Protein AF-A0A935IH09-F1 (afdb_monomer_lite)

Foldseek 3Di:
DDDDDDDDDDDDDDDDDDDDDDDPPDDDPDDPDDDDDPPPDDPPDDDDDDDDDDDDFAWDFPDDDDLRPLQHVQPLDDDDDPPDDDDDDDPDFFPFAEEEEQAAAQFPLVPDDPVVLVVQQDKDKDKFLHGDIQTQDRVRDPVNSVVVVVVVVVVVCVRVDSVSIDIDIDGRNVVRRVVRSSVLVSVLSRLCRVLVVVVLGVYYHYQAAPRNAQVNVLVVLLVCQVRHQYEYEYHAADALAFTATHPRRTCGCVRHLVSLLVVVVVVGQSNYAEYHYQYFQCVSCQVSVVSSVYQKYKDFHRPAHNSQSQLVSQLSNCQVVFFFNLVSNLVSLVVSLVVCLVVCVVVVRSVRRDSVRMDMDHNDRRDGSPDGD

Radius of gyration: 27.81 Å; chains: 1; bounding box: 94×76×62 Å

Sequence (373 aa):
MHRRMLHALTLVLATALAGVVPAQIPQPTLSTRAPATTLTQVPVRIVRKPASLQHTATAITNRVLSKAALSGVLSGSIRLDTSALAGRLPSGPPARRALVVILENGGVMNNVDPALRQALNVNISTVTCGDWEFQLRAGETVVDLVARVAGQLGGNLACLNPANWRQQTFNPYSWLNDMSDQAIEDAVKSGSSLLNTQSHYDTVAVMEDADAVPDRVVNLIKRLAPGHIIDVHVLTHGWNEGFLGYNGNWFTQASFFVPLQAYRASGKSLNLRAVYQMNCVGGTLKDDWTALGAVVVNGTQQQYNNNMPHQYFHFLGYWLGIRGMSESSRRSYEDAALYTRPIYSLVGKGSMIDVSRLTTAGANQAATVTTAL

pLDDT: mean 73.07, std 24.47, range [22.73, 98.69]

Secondary structure (DSSP, 8-state):
-----------S--------PPP-PPP-------------------------------EE-SSS--HHHHHHHH-SS----------PPPSSS--EEEEEEEEE---GGGGS-HHHHHHH--PEEEEES----EEPPTT--HHHHHHHHHHHHHHGGGGGSGGG-EEEEE-HHHHHHHHHHHHHHHHHHHHHHHTTGGGT-SEEEEEEGGG-SHHHHHHHHHHHTTTEEEEEEEEE-EETTEEE-GGG-EEEIIIIIHHHHHHHHTT----EEEEEE-STTGGGGHHHHHHTT-SEEEEE-TT-----TTHHHHHHHHHHTT--HHHHHHHHHHHHHHHHHHHHHHTT-GGG--GGGEEEESS-TT--TT---

Structure (mmCIF, N/CA/C/O backbone):
data_AF-A0A935IH09-F1
#
_entry.id   AF-A0A935IH09-F1
#
loop_
_atom_site.group_PDB
_atom_site.id
_atom_site.type_symbol
_atom_site.label_atom_id
_atom_site.label_alt_id
_atom_site.label_comp_id
_atom_site.label_asym_id
_atom_site.label_entity_id
_atom_site.label_seq_id
_atom_site.pdbx_PDB_ins_code
_atom_site.Cartn_x
_atom_site.Cartn_y
_atom_site.Cartn_z
_atom_site.occupancy
_atom_site.B_iso_or_equiv
_atom_site.auth_seq_id
_atom_site.auth_comp_id
_atom_site.auth_asym_id
_atom_site.auth_atom_id
_atom_site.pdbx_PDB_model_num
ATOM 1 N N . MET A 1 1 ? 47.905 43.552 18.799 1.00 33.56 1 MET A N 1
ATOM 2 C CA . MET A 1 1 ? 46.581 42.896 18.711 1.00 33.56 1 MET A CA 1
ATOM 3 C C . MET A 1 1 ? 46.601 41.920 17.542 1.00 33.56 1 MET A C 1
ATOM 5 O O . MET A 1 1 ? 47.224 42.219 16.533 1.00 33.56 1 MET A O 1
ATOM 9 N N . HIS A 1 2 ? 46.113 40.704 17.780 1.00 28.34 2 HIS A N 1
ATOM 10 C CA . HIS A 1 2 ? 46.683 39.438 17.309 1.00 28.34 2 HIS A CA 1
ATOM 11 C C . HIS A 1 2 ? 46.751 39.174 15.794 1.00 28.34 2 HIS A C 1
ATOM 13 O O . HIS A 1 2 ? 45.782 39.312 15.056 1.00 28.34 2 HIS A O 1
ATOM 19 N N . ARG A 1 3 ? 47.935 38.687 15.394 1.00 24.97 3 ARG A N 1
ATOM 20 C CA . ARG A 1 3 ? 48.259 37.990 14.145 1.00 24.97 3 ARG A CA 1
ATOM 21 C C . ARG A 1 3 ? 47.959 36.493 14.270 1.00 24.97 3 ARG A C 1
ATOM 23 O O . ARG A 1 3 ? 48.169 35.906 15.324 1.00 24.97 3 ARG A O 1
ATOM 30 N N . ARG A 1 4 ? 47.616 35.905 13.120 1.00 33.53 4 ARG A N 1
ATOM 31 C CA . ARG A 1 4 ? 48.126 34.627 12.585 1.00 33.53 4 ARG A CA 1
ATOM 32 C C . ARG A 1 4 ? 49.188 33.928 13.461 1.00 33.53 4 ARG A C 1
ATOM 34 O O . ARG A 1 4 ? 50.300 34.434 13.576 1.00 33.53 4 ARG A O 1
ATOM 41 N N . MET A 1 5 ? 48.838 32.754 13.985 1.00 25.08 5 MET A N 1
ATOM 42 C CA . MET A 1 5 ? 49.672 31.690 14.582 1.00 25.08 5 MET A CA 1
ATOM 43 C C . MET A 1 5 ? 48.665 30.560 14.913 1.00 25.08 5 MET A C 1
ATOM 45 O O . MET A 1 5 ? 47.585 30.867 15.396 1.00 25.08 5 MET A O 1
ATOM 49 N N . LEU A 1 6 ? 48.836 29.277 14.583 1.00 25.44 6 LEU A N 1
ATOM 50 C CA . LEU A 1 6 ? 49.919 28.413 15.035 1.00 25.44 6 LEU A CA 1
ATOM 51 C C . LEU A 1 6 ? 49.956 27.133 14.160 1.00 25.44 6 LEU A C 1
ATOM 53 O O . LEU A 1 6 ? 49.065 26.291 14.225 1.00 25.44 6 LEU A O 1
ATOM 57 N N . HIS A 1 7 ? 51.005 26.994 13.351 1.00 22.94 7 HIS A N 1
ATOM 58 C CA . HIS A 1 7 ? 51.702 25.720 13.182 1.00 22.94 7 HIS A CA 1
ATOM 59 C C . HIS A 1 7 ? 52.844 25.771 14.200 1.00 22.94 7 HIS A C 1
ATOM 61 O O . HIS A 1 7 ? 53.648 26.697 14.118 1.00 22.94 7 HIS A O 1
ATOM 67 N N . ALA A 1 8 ? 52.887 24.836 15.147 1.00 24.83 8 ALA A N 1
ATOM 68 C CA . ALA A 1 8 ? 54.086 24.394 15.868 1.00 24.83 8 ALA A CA 1
ATOM 69 C C . ALA A 1 8 ? 53.666 23.328 16.891 1.00 24.83 8 ALA A C 1
ATOM 71 O O . ALA A 1 8 ? 52.926 23.637 17.817 1.00 24.83 8 ALA A O 1
ATOM 72 N N . LEU A 1 9 ? 54.144 22.092 16.754 1.00 23.39 9 LEU A N 1
ATOM 73 C CA . LEU A 1 9 ? 55.353 21.693 17.473 1.00 23.39 9 LEU A CA 1
ATOM 74 C C . LEU A 1 9 ? 55.779 20.290 17.027 1.00 23.39 9 LEU A C 1
ATOM 76 O O . LEU A 1 9 ? 55.116 19.288 17.281 1.00 23.39 9 LEU A O 1
ATOM 80 N N . THR A 1 10 ? 56.920 20.254 16.357 1.00 25.20 10 THR A N 1
ATOM 81 C CA . THR A 1 10 ? 57.704 19.059 16.084 1.00 25.20 10 THR A CA 1
ATOM 82 C C . THR A 1 10 ? 58.689 18.861 17.242 1.00 25.20 10 THR A C 1
ATOM 84 O O . THR A 1 10 ? 59.299 19.826 17.692 1.00 25.20 10 THR A O 1
ATOM 87 N N . LEU A 1 11 ? 58.920 17.593 17.600 1.00 24.67 11 LEU A N 1
ATOM 88 C CA . LEU A 1 11 ? 60.212 17.037 18.029 1.00 24.67 11 LEU A CA 1
ATOM 89 C C . LEU A 1 11 ? 60.687 17.241 19.488 1.00 24.67 11 LEU A C 1
ATOM 91 O O . LEU A 1 11 ? 61.442 18.159 19.770 1.00 24.67 11 LEU A O 1
ATOM 95 N N . VAL A 1 12 ? 60.411 16.254 20.354 1.00 24.03 12 VAL A N 1
ATOM 96 C CA . VAL A 1 12 ? 61.445 15.553 21.152 1.00 24.03 12 VAL A CA 1
ATOM 97 C C . VAL A 1 12 ? 60.977 14.108 21.370 1.00 24.03 12 VAL A C 1
ATOM 99 O O . VAL A 1 12 ? 60.074 13.870 22.159 1.00 24.03 12 VAL A O 1
ATOM 102 N N . LEU A 1 13 ? 61.547 13.165 20.620 1.00 23.67 13 LEU A N 1
ATOM 103 C CA . LEU A 1 13 ? 62.179 11.924 21.101 1.00 23.67 13 LEU A CA 1
ATOM 104 C C . LEU A 1 13 ? 62.416 11.013 19.891 1.00 23.67 13 LEU A C 1
ATOM 106 O O . LEU A 1 13 ? 61.545 10.278 19.431 1.00 23.67 13 LEU A O 1
ATOM 110 N N . ALA A 1 14 ? 63.630 11.109 19.360 1.00 27.50 14 ALA A N 1
ATOM 111 C CA . ALA A 1 14 ? 64.192 10.090 18.500 1.00 27.50 14 ALA A CA 1
ATOM 112 C C . ALA A 1 14 ? 64.731 8.936 19.365 1.00 27.50 14 ALA A C 1
ATOM 114 O O . ALA A 1 14 ? 65.156 9.142 20.500 1.00 27.50 14 ALA A O 1
ATOM 115 N N . THR A 1 15 ? 64.748 7.753 18.750 1.00 28.36 15 THR A N 1
ATOM 116 C CA . THR A 1 15 ? 65.549 6.563 19.078 1.00 28.36 15 THR A CA 1
ATOM 117 C C . THR A 1 15 ? 65.226 5.798 20.362 1.00 28.36 15 THR A C 1
ATOM 119 O O . THR A 1 15 ? 65.832 6.034 21.398 1.00 28.36 15 THR A O 1
ATOM 122 N N . ALA A 1 16 ? 64.377 4.772 20.236 1.00 27.22 16 ALA A N 1
ATOM 123 C CA . ALA A 1 16 ? 64.725 3.389 20.597 1.00 27.22 16 ALA A CA 1
ATOM 124 C C . ALA A 1 16 ? 63.562 2.442 20.260 1.00 27.22 16 ALA A C 1
ATOM 126 O O . ALA A 1 16 ? 62.623 2.310 21.034 1.00 27.22 16 ALA A O 1
ATOM 127 N N . LEU A 1 17 ? 63.623 1.807 19.089 1.00 27.94 17 LEU A N 1
ATOM 128 C CA . LEU A 1 17 ? 63.470 0.359 18.894 1.00 27.94 17 LEU A CA 1
ATOM 129 C C . LEU A 1 17 ? 63.307 0.092 17.400 1.00 27.94 17 LEU A C 1
ATOM 131 O O . LEU A 1 17 ? 62.288 0.364 16.769 1.00 27.94 17 LEU A O 1
ATOM 135 N N . ALA A 1 18 ? 64.405 -0.400 16.846 1.00 32.50 18 ALA A N 1
ATOM 136 C CA . ALA A 1 18 ? 64.468 -1.009 15.544 1.00 32.50 18 ALA A CA 1
ATOM 137 C C . ALA A 1 18 ? 63.549 -2.238 15.477 1.00 32.50 18 ALA A C 1
ATOM 139 O O . ALA A 1 18 ? 63.432 -2.988 16.443 1.00 32.50 18 ALA A O 1
ATOM 140 N N . GLY A 1 19 ? 63.008 -2.480 14.283 1.00 39.97 19 GLY A N 1
ATOM 141 C CA . GLY A 1 19 ? 62.775 -3.841 13.813 1.00 39.97 19 GLY A CA 1
ATOM 142 C C . GLY A 1 19 ? 61.344 -4.356 13.869 1.00 39.97 19 GLY A C 1
ATOM 143 O O . GLY A 1 19 ? 61.108 -5.353 14.531 1.00 39.97 19 GLY A O 1
ATOM 144 N N . VAL A 1 20 ? 60.439 -3.783 13.069 1.00 34.44 20 VAL A N 1
ATOM 145 C CA . VAL A 1 20 ? 59.467 -4.583 12.300 1.00 34.44 20 VAL A CA 1
ATOM 146 C C . VAL A 1 20 ? 59.258 -3.892 10.952 1.00 34.44 20 VAL A C 1
ATOM 148 O O . VAL A 1 20 ? 58.666 -2.820 10.866 1.00 34.44 20 VAL A O 1
ATOM 151 N N . VAL A 1 21 ? 59.795 -4.495 9.894 1.00 39.69 21 VAL A N 1
ATOM 152 C CA . VAL A 1 21 ? 59.533 -4.113 8.502 1.00 39.69 21 VAL A CA 1
ATOM 153 C C . VAL A 1 21 ? 58.099 -4.543 8.173 1.00 39.69 21 VAL A C 1
ATOM 155 O O . VAL A 1 21 ? 57.816 -5.738 8.273 1.00 39.69 21 VAL A O 1
ATOM 158 N N . PRO A 1 22 ? 57.175 -3.650 7.776 1.00 38.78 22 PRO A N 1
ATOM 159 C CA . PRO A 1 22 ? 55.929 -4.107 7.186 1.00 38.78 22 PRO A CA 1
ATOM 160 C C . PRO A 1 22 ? 56.251 -4.690 5.808 1.00 38.78 22 PRO A C 1
ATOM 162 O O . PRO A 1 22 ? 56.831 -4.018 4.954 1.00 38.78 22 PRO A O 1
ATOM 165 N N . ALA A 1 23 ? 55.909 -5.963 5.612 1.00 36.25 23 ALA A N 1
ATOM 166 C CA . ALA A 1 23 ? 56.016 -6.627 4.324 1.00 36.25 23 ALA A CA 1
ATOM 167 C C . ALA A 1 23 ? 55.302 -5.787 3.253 1.00 36.25 23 ALA A C 1
ATOM 169 O O . ALA A 1 23 ? 54.113 -5.486 3.372 1.00 36.25 23 ALA A O 1
ATOM 170 N N . GLN A 1 24 ? 56.040 -5.398 2.211 1.00 34.78 24 GLN A N 1
ATOM 171 C CA . GLN A 1 24 ? 55.458 -4.836 1.000 1.00 34.78 24 GLN A CA 1
ATOM 172 C C . GLN A 1 24 ? 54.511 -5.877 0.407 1.00 34.78 24 GLN A C 1
ATOM 174 O O . GLN A 1 24 ? 54.942 -6.922 -0.077 1.00 34.78 24 GLN A O 1
ATOM 179 N N . ILE A 1 25 ? 53.213 -5.585 0.442 1.00 39.62 25 ILE A N 1
ATOM 180 C CA . ILE A 1 25 ? 52.247 -6.294 -0.390 1.00 39.62 25 ILE A CA 1
ATOM 181 C C . ILE A 1 25 ? 52.616 -5.957 -1.842 1.00 39.62 25 ILE A C 1
ATOM 183 O O . ILE A 1 25 ? 52.658 -4.769 -2.183 1.00 39.62 25 ILE A O 1
ATOM 187 N N . PRO A 1 26 ? 52.919 -6.948 -2.697 1.00 35.97 26 PRO A N 1
ATOM 188 C CA . PRO A 1 26 ? 53.244 -6.682 -4.087 1.00 35.97 26 PRO A CA 1
ATOM 189 C C . PRO A 1 26 ? 52.040 -6.030 -4.768 1.00 35.97 26 PRO A C 1
ATOM 191 O O . PRO A 1 26 ? 50.940 -6.583 -4.796 1.00 35.97 26 PRO A O 1
ATOM 194 N N . GLN A 1 27 ? 52.255 -4.834 -5.315 1.00 36.69 27 GLN A N 1
ATOM 195 C CA . GLN A 1 27 ? 51.318 -4.243 -6.260 1.00 36.69 27 GLN A CA 1
ATOM 196 C C . GLN A 1 27 ? 51.254 -5.148 -7.498 1.00 36.69 27 GLN A C 1
ATOM 198 O O . GLN A 1 27 ? 52.312 -5.515 -8.019 1.00 36.69 27 GLN A O 1
ATOM 203 N N . PRO A 1 28 ? 50.058 -5.519 -7.985 1.00 33.28 28 PRO A N 1
ATOM 204 C CA . PRO A 1 28 ? 49.946 -6.277 -9.218 1.00 33.28 28 PRO A CA 1
ATOM 205 C C . PRO A 1 28 ? 50.500 -5.434 -10.368 1.00 33.28 28 PRO A C 1
ATOM 207 O O . PRO A 1 28 ? 49.982 -4.368 -10.702 1.00 33.28 28 PRO A O 1
ATOM 210 N N . THR A 1 29 ? 51.581 -5.917 -10.968 1.00 36.19 29 THR A N 1
ATOM 211 C CA . THR A 1 29 ? 52.122 -5.396 -12.216 1.00 36.19 29 THR A CA 1
ATOM 212 C C . THR A 1 29 ? 51.104 -5.643 -13.326 1.00 36.19 29 THR A C 1
ATOM 214 O O . THR A 1 29 ? 50.819 -6.779 -13.701 1.00 36.19 29 THR A O 1
ATOM 217 N N . LEU A 1 30 ? 50.536 -4.560 -13.860 1.00 31.98 30 LEU A N 1
ATOM 218 C CA . LEU A 1 30 ? 49.770 -4.588 -15.102 1.00 31.98 30 LEU A CA 1
ATOM 219 C C . LEU A 1 30 ? 50.705 -5.026 -16.234 1.00 31.98 30 LEU A C 1
ATOM 221 O O . LEU A 1 30 ? 51.563 -4.268 -16.687 1.00 31.98 30 LEU A O 1
ATOM 225 N N . SER A 1 31 ? 50.547 -6.281 -16.654 1.00 35.09 31 SER A N 1
ATOM 226 C CA . SER A 1 31 ? 51.214 -6.845 -17.821 1.00 35.09 31 SER A CA 1
ATOM 227 C C . SER A 1 31 ? 50.851 -6.034 -19.064 1.00 35.09 31 SER A C 1
ATOM 229 O O . SER A 1 31 ? 49.683 -5.838 -19.403 1.00 35.09 31 SER A O 1
ATOM 231 N N . THR A 1 32 ? 51.881 -5.532 -19.733 1.00 37.78 32 THR A N 1
ATOM 232 C CA . THR A 1 32 ? 51.796 -4.863 -21.021 1.00 37.78 32 THR A CA 1
ATOM 233 C C . THR A 1 32 ? 51.587 -5.891 -22.138 1.00 37.78 32 THR A C 1
ATOM 235 O O . THR A 1 32 ? 52.312 -6.875 -22.237 1.00 37.78 32 THR A O 1
ATOM 238 N N . ARG A 1 33 ? 50.626 -5.593 -23.026 1.00 37.19 33 ARG A N 1
ATOM 239 C CA . ARG A 1 33 ? 50.367 -6.234 -24.333 1.00 37.19 33 ARG A CA 1
ATOM 240 C C . ARG A 1 33 ? 49.961 -7.717 -24.311 1.00 37.19 33 ARG A C 1
ATOM 242 O O . ARG A 1 33 ? 50.761 -8.607 -24.576 1.00 37.19 33 ARG A O 1
ATOM 249 N N . ALA A 1 34 ? 48.650 -7.947 -24.229 1.00 33.00 34 ALA A N 1
ATOM 250 C CA . ALA A 1 34 ? 48.020 -9.013 -25.007 1.00 33.00 34 ALA A CA 1
ATOM 251 C C . ALA A 1 34 ? 47.670 -8.461 -26.409 1.00 33.00 34 ALA A C 1
ATOM 253 O O . ALA A 1 34 ? 47.174 -7.333 -26.499 1.00 33.00 34 ALA A O 1
ATOM 254 N N . PRO A 1 35 ? 47.937 -9.188 -27.509 1.00 34.81 35 PRO A N 1
ATOM 255 C CA . PRO A 1 35 ? 47.489 -8.776 -28.834 1.00 34.81 35 PRO A CA 1
ATOM 256 C C . PRO A 1 35 ? 45.957 -8.743 -28.875 1.00 34.81 35 PRO A C 1
ATOM 258 O O . PRO A 1 35 ? 45.289 -9.623 -28.329 1.00 34.81 35 PRO A O 1
ATOM 261 N N . ALA A 1 36 ? 45.410 -7.710 -29.521 1.00 32.94 36 ALA A N 1
ATOM 262 C CA . ALA A 1 36 ? 43.981 -7.556 -29.745 1.00 32.94 36 ALA A CA 1
ATOM 263 C C . ALA A 1 36 ? 43.452 -8.781 -30.499 1.00 32.94 36 ALA A C 1
ATOM 265 O O . ALA A 1 36 ? 43.611 -8.905 -31.711 1.00 32.94 36 ALA A O 1
ATOM 266 N N . THR A 1 37 ? 42.838 -9.699 -29.759 1.00 28.47 37 THR A N 1
ATOM 267 C CA . THR A 1 37 ? 42.044 -10.763 -30.356 1.00 28.47 37 THR A CA 1
ATOM 268 C C . THR A 1 37 ? 40.707 -10.128 -30.684 1.00 28.47 37 THR A C 1
ATOM 270 O O . THR A 1 37 ? 40.018 -9.627 -29.794 1.00 28.47 37 THR A O 1
ATOM 273 N N . THR A 1 38 ? 40.367 -10.073 -31.966 1.00 29.86 38 THR A N 1
ATOM 274 C CA . THR A 1 38 ? 39.054 -9.635 -32.423 1.00 29.86 38 THR A CA 1
ATOM 275 C C . THR A 1 38 ? 38.021 -10.569 -31.801 1.00 29.86 38 THR A C 1
ATOM 277 O O . THR A 1 38 ? 37.867 -11.710 -32.230 1.00 29.86 38 THR A O 1
ATOM 280 N N . LEU A 1 39 ? 37.349 -10.107 -30.744 1.00 23.16 39 LEU A N 1
ATOM 281 C CA . LEU A 1 39 ? 36.179 -10.777 -30.196 1.00 23.16 39 LEU A CA 1
ATOM 282 C C . LEU A 1 39 ? 35.111 -10.748 -31.285 1.00 23.16 39 LEU A C 1
ATOM 284 O O . LEU A 1 39 ? 34.455 -9.732 -31.517 1.00 23.16 39 LEU A O 1
ATOM 288 N N . THR A 1 40 ? 34.963 -11.868 -31.984 1.00 29.53 40 THR A N 1
ATOM 289 C CA . THR A 1 40 ? 33.742 -12.164 -32.721 1.00 29.53 40 THR A CA 1
ATOM 290 C C . THR A 1 40 ? 32.617 -12.072 -31.700 1.00 29.53 40 THR A C 1
ATOM 292 O O . THR A 1 40 ? 32.668 -12.731 -30.662 1.00 29.53 40 THR A O 1
ATOM 295 N N . GLN A 1 41 ? 31.665 -11.171 -31.946 1.00 26.81 41 GLN A N 1
ATOM 296 C CA . GLN A 1 41 ? 30.531 -10.931 -31.063 1.00 26.81 41 GLN A CA 1
ATOM 297 C C . GLN A 1 41 ? 29.887 -12.267 -30.689 1.00 26.81 41 GLN A C 1
ATOM 299 O O . GLN A 1 41 ? 29.296 -12.943 -31.529 1.00 26.81 41 GLN A O 1
ATOM 304 N N . VAL A 1 42 ? 30.013 -12.649 -29.421 1.00 22.73 42 VAL A N 1
ATOM 305 C CA . VAL A 1 42 ? 29.221 -13.738 -28.861 1.00 22.73 42 VAL A CA 1
ATOM 306 C C . VAL A 1 42 ? 27.789 -13.209 -28.782 1.00 22.73 42 VAL A C 1
ATOM 308 O O . VAL A 1 42 ? 27.575 -12.185 -28.125 1.00 22.73 42 VAL A O 1
ATOM 311 N N . PRO A 1 43 ? 26.800 -13.836 -29.441 1.00 25.11 43 PRO A N 1
ATOM 312 C CA . PRO A 1 43 ? 25.422 -13.396 -29.326 1.00 25.11 43 PRO A CA 1
ATOM 313 C C . PRO A 1 43 ? 24.969 -13.605 -27.881 1.00 25.11 43 PRO A C 1
ATOM 315 O O . PRO A 1 43 ? 24.782 -14.730 -27.412 1.00 25.11 43 PRO A O 1
ATOM 318 N N . VAL A 1 44 ? 24.814 -12.499 -27.157 1.00 23.14 44 VAL A N 1
ATOM 319 C CA . VAL A 1 44 ? 24.215 -12.490 -25.826 1.00 23.14 44 VAL A CA 1
ATOM 320 C C . VAL A 1 44 ? 22.739 -12.850 -25.990 1.00 23.14 44 VAL A C 1
ATOM 322 O O . VAL A 1 44 ? 21.930 -12.079 -26.503 1.00 23.14 44 VAL A O 1
ATOM 325 N N . ARG A 1 45 ? 22.402 -14.077 -25.590 1.00 26.77 45 ARG A N 1
ATOM 326 C CA . ARG A 1 45 ? 21.057 -14.650 -25.646 1.00 26.77 45 ARG A CA 1
ATOM 327 C C . ARG A 1 45 ? 20.254 -14.174 -24.437 1.00 26.77 45 ARG A C 1
ATOM 329 O O . ARG A 1 45 ? 20.443 -14.682 -23.337 1.00 26.77 45 ARG A O 1
ATOM 336 N N . ILE A 1 46 ? 19.335 -13.234 -24.638 1.00 29.39 46 ILE A N 1
ATOM 337 C CA . ILE A 1 46 ? 18.368 -12.810 -23.613 1.00 29.39 46 ILE A CA 1
ATOM 338 C C . ILE A 1 46 ? 16.956 -13.015 -24.176 1.00 29.39 46 ILE A C 1
ATOM 340 O O . ILE A 1 46 ? 16.585 -12.446 -25.197 1.00 29.39 46 ILE A O 1
ATOM 344 N N . VAL A 1 47 ? 16.184 -13.891 -23.528 1.00 26.78 47 VAL A N 1
ATOM 345 C CA . VAL A 1 47 ? 14.903 -14.457 -24.004 1.00 26.78 47 VAL A CA 1
ATOM 346 C C . VAL A 1 47 ? 13.732 -13.831 -23.249 1.00 26.78 47 VAL A C 1
ATOM 348 O O . VAL A 1 47 ? 13.744 -14.057 -22.060 1.00 26.78 47 VAL A O 1
ATOM 351 N N . ARG A 1 48 ? 12.760 -13.081 -23.825 1.00 45.84 48 ARG A N 1
ATOM 352 C CA . ARG A 1 48 ? 11.267 -13.042 -23.531 1.00 45.84 48 ARG A CA 1
ATOM 353 C C . ARG A 1 48 ? 10.489 -11.915 -24.298 1.00 45.84 48 ARG A C 1
ATOM 355 O O . ARG A 1 48 ? 11.137 -10.992 -24.787 1.00 45.84 48 ARG A O 1
ATOM 362 N N . LYS A 1 49 ? 9.139 -12.020 -24.339 1.00 39.06 49 LYS A N 1
ATOM 363 C CA . LYS A 1 49 ? 8.035 -11.500 -25.209 1.00 39.06 49 LYS A CA 1
ATOM 364 C C . LYS A 1 49 ? 6.834 -10.921 -24.338 1.00 39.06 49 LYS A C 1
ATOM 366 O O . LYS A 1 49 ? 7.073 -10.625 -23.161 1.00 39.06 49 LYS A O 1
ATOM 371 N N . PRO A 1 50 ? 5.626 -10.580 -24.896 1.00 37.00 50 PRO A N 1
ATOM 372 C CA . PRO A 1 50 ? 4.774 -9.445 -24.473 1.00 37.00 50 PRO A CA 1
ATOM 373 C C . PRO A 1 50 ? 3.304 -9.741 -24.041 1.00 37.00 50 PRO A C 1
ATOM 375 O O . PRO A 1 50 ? 2.852 -10.879 -24.098 1.00 37.00 50 PRO A O 1
ATOM 378 N N . ALA A 1 51 ? 2.596 -8.636 -23.724 1.00 35.53 51 ALA A N 1
ATOM 379 C CA . ALA A 1 51 ? 1.173 -8.221 -23.863 1.00 35.53 51 ALA A CA 1
ATOM 380 C C . ALA A 1 51 ? -0.017 -9.167 -23.523 1.00 35.53 51 ALA A C 1
ATOM 382 O O . ALA A 1 51 ? -0.297 -10.124 -24.237 1.00 35.53 51 ALA A O 1
ATOM 383 N N . SER A 1 52 ? -0.732 -8.754 -22.459 1.00 35.16 52 SER A N 1
ATOM 384 C CA . SER A 1 52 ? -2.098 -9.031 -21.940 1.00 35.16 52 SER A CA 1
ATOM 385 C C . SER A 1 52 ? -2.998 -10.141 -22.530 1.00 35.16 52 SER A C 1
ATOM 387 O O . SER A 1 52 ? -3.334 -10.126 -23.708 1.00 35.16 52 SER A O 1
ATOM 389 N N . LEU A 1 53 ? -3.558 -11.003 -21.654 1.00 29.91 53 LEU A N 1
ATOM 390 C CA . LEU A 1 53 ? -4.975 -10.995 -21.201 1.00 29.91 53 LEU A CA 1
ATOM 391 C C . LEU A 1 53 ? -5.312 -12.157 -20.228 1.00 29.91 53 LEU A C 1
ATOM 393 O O . LEU A 1 53 ? -4.663 -13.195 -20.218 1.00 29.91 53 LEU A O 1
ATOM 397 N N . GLN A 1 54 ? -6.345 -11.895 -19.416 1.00 37.03 54 GLN A N 1
ATOM 398 C CA . GLN A 1 54 ? -7.058 -12.654 -18.369 1.00 37.03 54 GLN A CA 1
ATOM 399 C C . GLN A 1 54 ? -6.874 -14.185 -18.215 1.00 37.03 54 GLN A C 1
ATOM 401 O O . GLN A 1 54 ? -7.136 -14.948 -19.137 1.00 37.03 54 GLN A O 1
ATOM 406 N N . HIS A 1 55 ? -6.627 -14.597 -16.958 1.00 28.19 55 HIS A N 1
ATOM 407 C CA . HIS A 1 55 ? -7.317 -15.629 -16.146 1.00 28.19 55 HIS A CA 1
ATOM 408 C C . HIS A 1 55 ? -6.383 -16.442 -15.227 1.00 28.19 55 HIS A C 1
ATOM 410 O O . HIS A 1 55 ? -5.193 -16.610 -15.454 1.00 28.19 55 HIS A O 1
ATOM 416 N N . THR A 1 56 ? -6.993 -16.896 -14.134 1.00 36.00 56 THR A N 1
ATOM 417 C CA . THR A 1 56 ? -6.464 -17.535 -12.926 1.00 36.00 56 THR A CA 1
ATOM 418 C C . THR A 1 56 ? -5.702 -18.844 -13.168 1.00 36.00 56 THR A C 1
ATOM 420 O O . THR A 1 56 ? -6.348 -19.863 -13.404 1.00 36.00 56 THR A O 1
ATOM 423 N N . ALA A 1 57 ? -4.375 -18.839 -13.021 1.00 34.84 57 ALA A N 1
ATOM 424 C CA . ALA A 1 57 ? -3.557 -19.941 -12.491 1.00 34.84 57 ALA A CA 1
ATOM 425 C C . ALA A 1 57 ? -2.065 -19.563 -12.509 1.00 34.84 57 ALA A C 1
ATOM 427 O O . ALA A 1 57 ? -1.623 -18.699 -13.263 1.00 34.84 57 ALA A O 1
ATOM 428 N N . THR A 1 58 ? -1.306 -20.237 -11.655 1.00 38.62 58 THR A N 1
ATOM 429 C CA . THR A 1 58 ? 0.144 -20.166 -11.492 1.00 38.62 58 THR A CA 1
ATOM 430 C C . THR A 1 58 ? 0.921 -20.349 -12.786 1.00 38.62 58 THR A C 1
ATOM 432 O O . THR A 1 58 ? 0.491 -21.137 -13.607 1.00 38.62 58 THR A O 1
ATOM 435 N N . ALA A 1 59 ? 2.129 -19.800 -12.917 1.00 33.34 59 ALA A N 1
ATOM 436 C CA . ALA A 1 59 ? 3.109 -20.187 -13.934 1.00 33.34 59 ALA A CA 1
ATOM 437 C C . ALA A 1 59 ? 4.503 -20.551 -13.397 1.00 33.34 59 ALA A C 1
ATOM 439 O O . ALA A 1 59 ? 4.788 -20.449 -12.222 1.00 33.34 59 ALA A O 1
ATOM 440 N N . ILE A 1 60 ? 5.402 -21.025 -14.242 1.00 34.44 60 ILE A N 1
ATOM 441 C CA . ILE A 1 60 ? 6.854 -20.977 -14.094 1.00 34.44 60 ILE A CA 1
ATOM 442 C C . ILE A 1 60 ? 7.360 -20.702 -15.505 1.00 34.44 60 ILE A C 1
ATOM 444 O O . ILE A 1 60 ? 6.820 -21.195 -16.489 1.00 34.44 60 ILE A O 1
ATOM 448 N N . THR A 1 61 ? 8.368 -19.856 -15.641 1.00 32.28 61 THR A N 1
ATOM 449 C CA . THR A 1 61 ? 8.930 -19.474 -16.939 1.00 32.28 61 THR A CA 1
ATOM 450 C C . THR A 1 61 ? 10.446 -19.511 -16.861 1.00 32.28 61 THR A C 1
ATOM 452 O O . THR A 1 61 ? 11.014 -19.350 -15.789 1.00 32.28 61 THR A O 1
ATOM 455 N N . ASN A 1 62 ? 11.131 -19.691 -17.993 1.00 31.31 62 ASN A N 1
ATOM 456 C CA . ASN A 1 62 ? 12.600 -19.710 -18.044 1.00 31.31 62 ASN A CA 1
ATOM 457 C C . ASN A 1 62 ? 13.225 -18.289 -18.048 1.00 31.31 62 ASN A C 1
ATOM 459 O O . ASN A 1 62 ? 14.165 -17.995 -18.780 1.00 31.31 62 ASN A O 1
ATOM 463 N N . ARG A 1 63 ? 12.684 -17.381 -17.227 1.00 35.47 63 ARG A N 1
ATOM 464 C CA . ARG A 1 63 ? 13.497 -16.353 -16.554 1.00 35.47 63 ARG A CA 1
ATOM 465 C C . ARG A 1 63 ? 13.087 -16.312 -15.083 1.00 35.47 63 ARG A C 1
ATOM 467 O O . ARG A 1 63 ? 12.069 -16.868 -14.684 1.00 35.47 63 ARG A O 1
ATOM 474 N N . VAL A 1 64 ? 13.837 -15.518 -14.332 1.00 41.44 64 VAL A N 1
ATOM 475 C CA . VAL A 1 64 ? 13.372 -14.768 -13.162 1.00 41.44 64 VAL A CA 1
ATOM 476 C C . VAL A 1 64 ? 11.858 -14.483 -13.264 1.00 41.44 64 VAL A C 1
ATOM 478 O O . VAL A 1 64 ? 11.389 -13.808 -14.186 1.00 41.44 64 VAL A O 1
ATOM 481 N N . LEU A 1 65 ? 11.132 -15.198 -12.407 1.00 36.25 65 LEU A N 1
ATOM 482 C CA . LEU A 1 65 ? 9.712 -15.207 -12.037 1.00 36.25 65 LEU A CA 1
ATOM 483 C C . LEU A 1 65 ? 8.801 -14.205 -12.792 1.00 36.25 65 LEU A C 1
ATOM 485 O O . LEU A 1 65 ? 8.998 -12.998 -12.726 1.00 36.25 65 LEU A O 1
ATOM 489 N N . SER A 1 66 ? 7.807 -14.702 -13.540 1.00 39.09 66 SER A N 1
ATOM 490 C CA . SER A 1 66 ? 6.712 -13.894 -14.122 1.00 39.09 66 SER A CA 1
ATOM 491 C C . SER A 1 66 ? 5.574 -13.654 -13.106 1.00 39.09 66 SER A C 1
ATOM 493 O O . SER A 1 66 ? 5.450 -14.463 -12.191 1.00 39.09 66 SER A O 1
ATOM 495 N N . LYS A 1 67 ? 4.708 -12.629 -13.310 1.00 39.56 67 LYS A N 1
ATOM 496 C CA . LYS A 1 67 ? 3.486 -12.313 -12.501 1.00 39.56 67 LYS A CA 1
ATOM 497 C C . LYS A 1 67 ? 2.725 -13.572 -12.090 1.00 39.56 67 LYS A C 1
ATOM 499 O O . LYS A 1 67 ? 2.524 -13.894 -10.925 1.00 39.56 67 LYS A O 1
ATOM 504 N N . ALA A 1 68 ? 2.350 -14.352 -13.101 1.00 41.56 68 ALA A N 1
ATOM 505 C CA . ALA A 1 68 ? 1.607 -15.588 -12.911 1.00 41.56 68 ALA A CA 1
ATOM 506 C C . ALA A 1 68 ? 2.407 -16.631 -12.112 1.00 41.56 68 ALA A C 1
ATOM 508 O O . ALA A 1 68 ? 1.822 -17.449 -11.406 1.00 41.56 68 ALA A O 1
ATOM 509 N N . ALA A 1 69 ? 3.741 -16.609 -12.192 1.00 39.44 69 ALA A N 1
ATOM 510 C CA . ALA A 1 69 ? 4.584 -17.648 -11.634 1.00 39.44 69 ALA A CA 1
ATOM 511 C C . ALA A 1 69 ? 4.778 -17.606 -10.128 1.00 39.44 69 ALA A C 1
ATOM 513 O O . ALA A 1 69 ? 4.645 -18.630 -9.465 1.00 39.44 69 ALA A O 1
ATOM 514 N N . LEU A 1 70 ? 5.024 -16.422 -9.578 1.00 40.88 70 LEU A N 1
ATOM 515 C CA . LEU A 1 70 ? 4.932 -16.244 -8.134 1.00 40.88 70 LEU A CA 1
ATOM 516 C C . LEU A 1 70 ? 3.475 -16.370 -7.688 1.00 40.88 70 LEU A C 1
ATOM 518 O O . LEU A 1 70 ? 3.194 -17.150 -6.779 1.00 40.88 70 LEU A O 1
ATOM 522 N N . SER A 1 71 ? 2.551 -15.679 -8.373 1.00 42.25 71 SER A N 1
ATOM 523 C CA . SER A 1 71 ? 1.148 -15.601 -7.959 1.00 42.25 71 SER A CA 1
ATOM 524 C C . SER A 1 71 ? 0.552 -16.969 -7.665 1.00 42.25 71 SER A C 1
ATOM 526 O O . SER A 1 71 ? -0.001 -17.134 -6.588 1.00 42.25 71 SER A O 1
ATOM 528 N N . GLY A 1 72 ? 0.731 -17.979 -8.517 1.00 41.94 72 GLY A N 1
ATOM 529 C CA . GLY A 1 72 ? 0.116 -19.270 -8.230 1.00 41.94 72 GLY A CA 1
ATOM 530 C C . GLY A 1 72 ? 0.992 -20.341 -7.576 1.00 41.94 72 GLY A C 1
ATOM 531 O O . GLY A 1 72 ? 0.463 -21.392 -7.218 1.00 41.94 72 GLY A O 1
ATOM 532 N N . VAL A 1 73 ? 2.301 -20.125 -7.394 1.00 41.84 73 VAL A N 1
ATOM 533 C CA . VAL A 1 73 ? 3.072 -20.960 -6.454 1.00 41.84 73 VAL A CA 1
ATOM 534 C C . VAL A 1 73 ? 2.598 -20.623 -5.036 1.00 41.84 73 VAL A C 1
ATOM 536 O O . VAL A 1 73 ? 2.673 -21.454 -4.136 1.00 41.84 73 VAL A O 1
ATOM 539 N N . LEU A 1 74 ? 2.046 -19.416 -4.860 1.00 44.44 74 LEU A N 1
ATOM 540 C CA . LEU A 1 74 ? 1.694 -18.832 -3.572 1.00 44.44 74 LEU A CA 1
ATOM 541 C C . LEU A 1 74 ? 0.174 -18.666 -3.374 1.00 44.44 74 LEU A C 1
ATOM 543 O O . LEU A 1 74 ? -0.272 -18.593 -2.237 1.00 44.44 74 LEU A O 1
ATOM 547 N N . SER A 1 75 ? -0.648 -18.709 -4.432 1.00 45.56 75 SER A N 1
ATOM 548 C CA . SER A 1 75 ? -2.124 -18.703 -4.359 1.00 45.56 75 SER A CA 1
ATOM 549 C C . SER A 1 75 ? -2.748 -20.102 -4.276 1.00 45.56 75 SER A C 1
ATOM 551 O O . SER A 1 75 ? -3.951 -20.256 -4.492 1.00 45.56 75 SER A O 1
ATOM 553 N N . GLY A 1 76 ? -1.950 -21.138 -4.006 1.00 35.88 76 GLY A N 1
ATOM 554 C CA . GLY A 1 76 ? -2.387 -22.537 -3.951 1.00 35.88 76 GLY A CA 1
ATOM 555 C C . GLY A 1 76 ? -3.389 -22.872 -2.840 1.00 35.88 76 GLY A C 1
ATOM 556 O O . GLY A 1 76 ? -3.794 -24.025 -2.724 1.00 35.88 76 GLY A O 1
ATOM 557 N N . SER A 1 77 ? -3.833 -21.919 -2.018 1.00 41.53 77 SER A N 1
ATOM 558 C CA . SER A 1 77 ? -4.937 -22.133 -1.082 1.00 41.53 77 SER A CA 1
ATOM 559 C C . SER A 1 77 ? -5.689 -20.838 -0.778 1.00 41.53 77 SER A C 1
ATOM 561 O O . SER A 1 77 ? -5.089 -19.791 -0.563 1.00 41.53 77 SER A O 1
ATOM 563 N N . ILE A 1 78 ? -7.014 -20.991 -0.694 1.00 34.31 78 ILE A N 1
ATOM 564 C CA . ILE A 1 78 ? -8.048 -20.074 -0.188 1.00 34.31 78 ILE A CA 1
ATOM 565 C C . ILE A 1 78 ? -8.868 -19.347 -1.267 1.00 34.31 78 ILE A C 1
ATOM 567 O O . ILE A 1 78 ? -8.616 -18.213 -1.664 1.00 34.31 78 ILE A O 1
ATOM 571 N N . ARG A 1 79 ? -9.965 -20.008 -1.657 1.00 33.66 79 ARG A N 1
ATOM 572 C CA . ARG A 1 79 ? -11.249 -19.344 -1.909 1.00 33.66 79 ARG A CA 1
ATOM 573 C C . ARG A 1 79 ? -12.108 -19.540 -0.665 1.00 33.66 79 ARG A C 1
ATOM 575 O O . ARG A 1 79 ? -12.301 -20.680 -0.253 1.00 33.66 79 ARG A O 1
ATOM 582 N N . LEU A 1 80 ? -12.631 -18.458 -0.099 1.00 33.69 80 LEU A N 1
ATOM 583 C CA . LEU A 1 80 ? -13.721 -18.526 0.872 1.00 33.69 80 LEU A CA 1
ATOM 584 C C . LEU A 1 80 ? -15.006 -18.083 0.180 1.00 33.69 80 LEU A C 1
ATOM 586 O O . LEU A 1 80 ? -15.124 -16.956 -0.299 1.00 33.69 80 LEU A O 1
ATOM 590 N N . ASP A 1 81 ? -15.932 -19.031 0.098 1.00 30.58 81 ASP A N 1
ATOM 591 C CA . ASP A 1 81 ? -17.327 -18.819 -0.254 1.00 30.58 81 ASP A CA 1
ATOM 592 C C . ASP A 1 81 ? -17.978 -17.926 0.815 1.00 30.58 81 ASP A C 1
ATOM 594 O O . ASP A 1 81 ? -17.953 -18.236 2.006 1.00 30.58 81 ASP A O 1
ATOM 598 N N . THR A 1 82 ? -18.511 -16.780 0.393 1.00 38.78 82 THR A N 1
ATOM 599 C CA . THR A 1 82 ? -19.159 -15.787 1.262 1.00 38.78 82 THR A CA 1
ATOM 600 C C . THR A 1 82 ? -20.679 -15.950 1.320 1.00 38.78 82 THR A C 1
ATOM 602 O O . THR A 1 82 ? -21.371 -15.096 1.878 1.00 38.78 82 THR A O 1
ATOM 605 N N . SER A 1 83 ? -21.232 -17.043 0.789 1.00 30.72 83 SER A N 1
ATOM 606 C CA . SER A 1 83 ? -22.679 -17.255 0.692 1.00 30.72 83 SER A CA 1
ATOM 607 C C . SER A 1 83 ? -23.318 -17.917 1.920 1.00 30.72 83 SER A C 1
ATOM 609 O O . SER A 1 83 ? -24.170 -18.785 1.807 1.00 30.72 83 SER A O 1
ATOM 611 N N . ALA A 1 84 ? -22.985 -17.459 3.125 1.00 37.84 84 ALA A N 1
ATOM 612 C CA . ALA A 1 84 ? -23.873 -17.592 4.279 1.00 37.84 84 ALA A CA 1
ATOM 613 C C . ALA A 1 84 ? -23.388 -16.671 5.393 1.00 37.84 84 ALA A C 1
ATOM 615 O O . ALA A 1 84 ? -22.293 -16.872 5.903 1.00 37.84 84 ALA A O 1
ATOM 616 N N . LEU A 1 85 ? -24.198 -15.677 5.768 1.00 37.16 85 LEU A N 1
ATOM 617 C CA . LEU A 1 85 ? -24.399 -15.214 7.151 1.00 37.16 85 LEU A CA 1
ATOM 618 C C . LEU A 1 85 ? -25.332 -13.997 7.136 1.00 37.16 85 LEU A C 1
ATOM 620 O O . LEU A 1 85 ? -24.930 -12.846 7.298 1.00 37.16 85 LEU A O 1
ATOM 624 N N . ALA A 1 86 ? -26.618 -14.288 6.947 1.00 39.72 86 ALA A N 1
ATOM 625 C CA . ALA A 1 86 ? -27.681 -13.428 7.431 1.00 39.72 86 ALA A CA 1
ATOM 626 C C . ALA A 1 86 ? -27.846 -13.702 8.932 1.00 39.72 86 ALA A C 1
ATOM 628 O O . ALA A 1 86 ? -28.262 -14.783 9.338 1.00 39.72 86 ALA A O 1
ATOM 629 N N . GLY A 1 87 ? -27.496 -12.723 9.757 1.00 34.84 87 GLY A N 1
ATOM 630 C CA . GLY A 1 87 ? -27.723 -12.763 11.194 1.00 34.84 87 GLY A CA 1
ATOM 631 C C . GLY A 1 87 ? -27.426 -11.398 11.790 1.00 34.84 87 GLY A C 1
ATOM 632 O O . GLY A 1 87 ? -26.301 -10.917 11.702 1.00 34.84 87 GLY A O 1
ATOM 633 N N . ARG A 1 88 ? -28.452 -10.754 12.358 1.00 43.31 88 ARG A N 1
ATOM 634 C CA . ARG A 1 88 ? -28.318 -9.509 13.127 1.00 43.31 88 ARG A CA 1
ATOM 635 C C . ARG A 1 88 ? -27.255 -9.704 14.211 1.00 43.31 88 ARG A C 1
ATOM 637 O O . ARG A 1 88 ? -27.462 -10.515 15.109 1.00 43.31 88 ARG A O 1
ATOM 644 N N . LEU A 1 89 ? -26.158 -8.951 14.138 1.00 36.09 89 LEU A N 1
ATOM 645 C CA . LEU A 1 89 ? -25.176 -8.873 15.219 1.00 36.09 89 LEU A CA 1
ATOM 646 C C . LEU A 1 89 ? -25.463 -7.665 16.133 1.00 36.09 89 LEU A C 1
ATOM 648 O O . LEU A 1 89 ? -25.923 -6.631 15.642 1.00 36.09 89 LEU A O 1
ATOM 652 N N . PRO A 1 90 ? -25.239 -7.808 17.453 1.00 41.84 90 PRO A N 1
ATOM 653 C CA . PRO A 1 90 ? -25.597 -6.825 18.470 1.00 41.84 90 PRO A CA 1
ATOM 654 C C . PRO A 1 90 ? -24.544 -5.716 18.645 1.00 41.84 90 PRO A C 1
ATOM 656 O O . PRO A 1 90 ? -23.453 -5.762 18.084 1.00 41.84 90 PRO A O 1
ATOM 659 N N . SER A 1 91 ? -24.895 -4.721 19.464 1.00 43.69 91 SER A N 1
ATOM 660 C CA . SER A 1 91 ? -24.178 -3.476 19.780 1.00 43.69 91 SER A CA 1
ATOM 661 C C . SER A 1 91 ? -22.922 -3.652 20.659 1.00 43.69 91 SER A C 1
ATOM 663 O O . SER A 1 91 ? -22.827 -3.061 21.735 1.00 43.69 91 SER A O 1
ATOM 665 N N . GLY A 1 92 ? -21.968 -4.472 20.217 1.00 53.66 92 GLY A N 1
ATOM 666 C CA . GLY A 1 92 ? -20.607 -4.546 20.767 1.00 53.66 92 GLY A CA 1
ATOM 667 C C . GLY A 1 92 ? -19.560 -4.080 19.745 1.00 53.66 92 GLY A C 1
ATOM 668 O O . GLY A 1 92 ? -19.895 -3.931 18.567 1.00 53.66 92 GLY A O 1
ATOM 669 N N . PRO A 1 93 ? -18.297 -3.838 20.153 1.00 58.06 93 PRO A N 1
ATOM 670 C CA . PRO A 1 93 ? -17.221 -3.581 19.200 1.00 58.06 93 PRO A CA 1
ATOM 671 C C . PRO A 1 93 ? -17.119 -4.743 18.192 1.00 58.06 93 PRO A C 1
ATOM 673 O O . PRO A 1 93 ? -17.382 -5.892 18.565 1.00 58.06 93 PRO A O 1
ATOM 676 N N . PRO A 1 94 ? -16.769 -4.477 16.919 1.00 67.69 94 PRO A N 1
ATOM 677 C CA . PRO A 1 94 ? -16.741 -5.516 15.899 1.00 67.69 94 PRO A CA 1
ATOM 678 C C . PRO A 1 94 ? -15.793 -6.650 16.297 1.00 67.69 94 PRO A C 1
ATOM 680 O O . PRO A 1 94 ? -14.637 -6.409 16.636 1.00 67.69 94 PRO A O 1
ATOM 683 N N . ALA A 1 95 ? -16.279 -7.891 16.248 1.00 79.19 95 ALA A N 1
ATOM 684 C CA . ALA A 1 95 ? -15.489 -9.060 16.637 1.00 79.19 95 ALA A CA 1
ATOM 685 C C . ALA A 1 95 ? -14.497 -9.511 15.550 1.00 79.19 95 ALA A C 1
ATOM 687 O O . ALA A 1 95 ? -13.529 -10.203 15.857 1.00 79.19 95 ALA A O 1
ATOM 688 N N . ARG A 1 96 ? -14.736 -9.128 14.289 1.00 94.25 96 ARG A N 1
ATOM 689 C CA . ARG A 1 96 ? -13.920 -9.539 13.141 1.00 94.25 96 ARG A CA 1
ATOM 690 C C . ARG A 1 96 ? -12.848 -8.512 12.812 1.00 94.25 96 ARG A C 1
ATOM 692 O O . ARG A 1 96 ? -13.002 -7.324 13.094 1.00 94.25 96 ARG A O 1
ATOM 699 N N . ARG A 1 97 ? -11.775 -8.953 12.168 1.00 94.75 97 ARG A N 1
ATOM 700 C CA . ARG A 1 97 ? -10.659 -8.120 11.717 1.00 94.75 97 ARG A CA 1
ATOM 701 C C . ARG A 1 97 ? -10.539 -8.168 10.205 1.00 94.75 97 ARG A C 1
ATOM 703 O O . ARG A 1 97 ? -10.576 -9.239 9.607 1.00 94.75 97 ARG A O 1
ATOM 710 N N . ALA A 1 98 ? -10.354 -7.006 9.599 1.00 96.88 98 ALA A N 1
ATOM 711 C CA . ALA A 1 98 ? -10.053 -6.887 8.186 1.00 96.88 98 ALA A CA 1
ATOM 712 C C . ALA A 1 98 ? -8.711 -6.185 7.985 1.00 96.88 98 ALA A C 1
ATOM 714 O O . ALA A 1 98 ? -8.403 -5.213 8.672 1.00 96.88 98 ALA A O 1
ATOM 715 N N . LEU A 1 99 ? -7.941 -6.665 7.016 1.00 97.44 99 LEU A N 1
ATOM 716 C CA . LEU A 1 99 ? -6.761 -5.997 6.499 1.00 97.44 99 LEU A CA 1
ATOM 717 C C . LEU A 1 99 ? -7.056 -5.497 5.086 1.00 97.44 99 LEU A C 1
ATOM 719 O O . LEU A 1 99 ? -7.383 -6.291 4.204 1.00 97.44 99 LEU A O 1
ATOM 723 N N . VAL A 1 100 ? -6.912 -4.193 4.868 1.00 97.88 100 VAL A N 1
ATOM 724 C CA . VAL A 1 100 ? -6.958 -3.569 3.542 1.00 97.88 100 VAL A CA 1
ATOM 725 C C . VAL A 1 100 ? -5.541 -3.164 3.155 1.00 97.88 100 VAL A C 1
ATOM 727 O O . VAL A 1 100 ? -4.946 -2.306 3.798 1.00 97.88 100 VAL A O 1
ATOM 730 N N . VAL A 1 101 ? -4.992 -3.763 2.105 1.00 96.81 101 VAL A N 1
ATOM 731 C CA . VAL A 1 101 ? -3.688 -3.394 1.544 1.00 96.81 101 VAL A CA 1
ATOM 732 C C . VAL A 1 101 ? -3.934 -2.593 0.273 1.00 96.81 101 VAL A C 1
ATOM 734 O O . VAL A 1 101 ? -4.561 -3.105 -0.642 1.00 96.81 101 VAL A O 1
ATOM 737 N N . ILE A 1 102 ? -3.466 -1.351 0.213 1.00 97.00 102 ILE A N 1
ATOM 738 C CA . ILE A 1 102 ? -3.473 -0.519 -0.995 1.00 97.00 102 ILE A CA 1
ATOM 739 C C . ILE A 1 102 ? -2.068 -0.599 -1.583 1.00 97.00 102 ILE A C 1
ATOM 741 O O . ILE A 1 102 ? -1.115 -0.206 -0.911 1.00 97.00 102 ILE A O 1
ATOM 745 N N . LEU A 1 103 ? -1.929 -1.139 -2.790 1.00 94.38 103 LEU A N 1
ATOM 746 C CA . LEU A 1 103 ? -0.645 -1.530 -3.364 1.00 94.38 103 LEU A CA 1
ATOM 747 C C . LEU A 1 103 ? -0.502 -0.983 -4.781 1.00 94.38 103 LEU A C 1
ATOM 749 O O . LEU A 1 103 ? -1.150 -1.471 -5.691 1.00 94.38 103 LEU A O 1
ATOM 753 N N . GLU A 1 104 ? 0.355 0.026 -4.935 1.00 90.12 104 GLU A N 1
ATOM 754 C CA . GLU A 1 104 ? 0.616 0.744 -6.192 1.00 90.12 104 GLU A CA 1
ATOM 755 C C . GLU A 1 104 ? 2.044 1.278 -6.160 1.00 90.12 104 GLU A C 1
ATOM 757 O O . GLU A 1 104 ? 2.304 2.445 -5.835 1.00 90.12 104 GLU A O 1
ATOM 762 N N . ASN A 1 105 ? 3.006 0.390 -6.401 1.00 79.81 105 ASN A N 1
ATOM 763 C CA . ASN A 1 105 ? 4.409 0.770 -6.299 1.00 79.81 105 ASN A CA 1
ATOM 764 C C . ASN A 1 105 ? 4.918 1.452 -7.579 1.00 79.81 105 ASN A C 1
ATOM 766 O O . ASN A 1 105 ? 5.888 2.200 -7.494 1.00 79.81 105 ASN A O 1
ATOM 770 N N . GLY A 1 106 ? 4.251 1.251 -8.724 1.00 75.25 106 GLY A N 1
ATOM 771 C CA . GLY A 1 106 ? 4.513 1.961 -9.976 1.00 75.25 106 GLY A CA 1
ATOM 772 C C . GLY A 1 106 ? 5.884 1.664 -10.588 1.00 75.25 106 GLY A C 1
ATOM 773 O O . GLY A 1 106 ? 6.317 2.401 -11.479 1.00 75.25 106 GLY A O 1
ATOM 774 N N . GLY A 1 107 ? 6.558 0.618 -10.106 1.00 78.56 107 GLY A N 1
ATOM 775 C CA . GLY A 1 107 ? 7.905 0.203 -10.465 1.00 78.56 107 GLY A CA 1
ATOM 776 C C . GLY A 1 107 ? 9.033 1.083 -9.910 1.00 78.56 107 GLY A C 1
ATOM 777 O O . GLY A 1 107 ? 8.861 2.184 -9.385 1.00 78.56 107 GLY A O 1
ATOM 778 N N . VAL A 1 108 ? 10.269 0.594 -10.038 1.00 74.69 108 VAL A N 1
ATOM 779 C CA . VAL A 1 108 ? 11.469 1.262 -9.500 1.00 74.69 108 VAL A CA 1
ATOM 780 C C . VAL A 1 108 ? 11.884 2.495 -10.302 1.00 74.69 108 VAL A C 1
ATOM 782 O O . VAL A 1 108 ? 12.671 3.314 -9.813 1.00 74.69 108 VAL A O 1
ATOM 785 N N . MET A 1 109 ? 11.377 2.660 -11.528 1.00 75.88 109 MET A N 1
ATOM 786 C CA . MET A 1 109 ? 11.930 3.633 -12.471 1.00 75.88 109 MET A CA 1
ATOM 787 C C . MET A 1 109 ? 11.607 5.087 -12.121 1.00 75.88 109 MET A C 1
ATOM 789 O O . MET A 1 109 ? 12.285 5.988 -12.617 1.00 75.88 109 MET A O 1
ATOM 793 N N . ASN A 1 110 ? 10.645 5.334 -11.229 1.00 68.94 110 ASN A N 1
ATOM 794 C CA . ASN A 1 110 ? 10.326 6.680 -10.740 1.00 68.94 110 ASN A CA 1
ATOM 795 C C . ASN A 1 110 ? 11.462 7.307 -9.916 1.00 68.94 110 ASN A C 1
ATOM 797 O O . ASN A 1 110 ? 11.541 8.527 -9.801 1.00 68.94 110 ASN A O 1
ATOM 801 N N . ASN A 1 111 ? 12.369 6.489 -9.371 1.00 68.75 111 ASN A N 1
ATOM 802 C CA . ASN A 1 111 ? 13.470 6.948 -8.521 1.00 68.75 111 ASN A CA 1
ATOM 803 C C . ASN A 1 111 ? 14.858 6.811 -9.164 1.00 68.75 111 ASN A C 1
ATOM 805 O O . ASN A 1 111 ? 15.856 7.174 -8.528 1.00 68.75 111 ASN A O 1
ATOM 809 N N . VAL A 1 112 ? 14.924 6.308 -10.398 1.00 72.69 112 VAL A N 1
ATOM 810 C CA . VAL A 1 112 ? 16.170 6.133 -11.151 1.00 72.69 112 VAL A CA 1
ATOM 811 C C . VAL A 1 112 ? 16.710 7.487 -11.613 1.00 72.69 112 VAL A C 1
ATOM 813 O O . VAL A 1 112 ? 15.952 8.410 -11.905 1.00 72.69 112 VAL A O 1
ATOM 816 N N . ASP A 1 113 ? 18.038 7.603 -11.649 1.00 79.62 113 ASP A N 1
ATOM 817 C CA . ASP A 1 113 ? 18.741 8.775 -12.168 1.00 79.62 113 ASP A CA 1
ATOM 818 C C . ASP A 1 113 ? 18.219 9.180 -13.569 1.00 79.62 113 ASP A C 1
ATOM 820 O O . ASP A 1 113 ? 18.042 8.302 -14.422 1.00 79.62 113 ASP A O 1
ATOM 824 N N . PRO A 1 114 ? 17.967 10.477 -13.841 1.00 83.88 114 PRO A N 1
ATOM 825 C CA . PRO A 1 114 ? 17.435 10.921 -15.128 1.00 83.88 114 PRO A CA 1
ATOM 826 C C . PRO A 1 114 ? 18.273 10.504 -16.344 1.00 83.88 114 PRO A C 1
ATOM 828 O O . PRO A 1 114 ? 17.693 10.172 -17.379 1.00 83.88 114 PRO A O 1
ATOM 831 N N . ALA A 1 115 ? 19.606 10.474 -16.237 1.00 83.94 115 ALA A N 1
ATOM 832 C CA . ALA A 1 115 ? 20.472 10.070 -17.342 1.00 83.94 115 ALA A CA 1
ATOM 833 C C . ALA A 1 115 ? 20.362 8.563 -17.602 1.00 83.94 115 ALA A C 1
ATOM 835 O O . ALA A 1 115 ? 20.239 8.144 -18.754 1.00 83.94 115 ALA A O 1
ATOM 836 N N . LEU A 1 116 ? 20.309 7.742 -16.546 1.00 81.81 116 LEU A N 1
ATOM 837 C CA . LEU A 1 116 ? 20.045 6.307 -16.691 1.00 81.81 116 LEU A CA 1
ATOM 838 C C . LEU A 1 116 ? 18.636 6.045 -17.246 1.00 81.81 116 LEU A C 1
ATOM 840 O O . LEU A 1 116 ? 18.467 5.208 -18.131 1.00 81.81 116 LEU A O 1
ATOM 844 N N . ARG A 1 117 ? 17.625 6.795 -16.792 1.00 86.25 117 ARG A N 1
ATOM 845 C CA . ARG A 1 117 ? 16.264 6.743 -17.345 1.00 86.25 117 ARG A CA 1
ATOM 846 C C . ARG A 1 117 ? 16.258 7.051 -18.841 1.00 86.25 117 ARG A C 1
ATOM 848 O O . ARG A 1 117 ? 15.632 6.315 -19.598 1.00 86.25 117 ARG A O 1
ATOM 855 N N . GLN A 1 118 ? 16.962 8.096 -19.271 1.00 89.19 118 GLN A N 1
ATOM 856 C CA . GLN A 1 118 ? 17.085 8.450 -20.684 1.00 89.19 118 GLN A CA 1
ATOM 857 C C . GLN A 1 118 ? 17.811 7.360 -21.483 1.00 89.19 118 GLN A C 1
ATOM 859 O O . GLN A 1 118 ? 17.347 6.992 -22.558 1.00 89.19 118 GLN A O 1
ATOM 864 N N . ALA A 1 119 ? 18.901 6.805 -20.944 1.00 87.75 119 ALA A N 1
ATOM 865 C CA . ALA A 1 119 ? 19.662 5.736 -21.587 1.00 87.75 119 ALA A CA 1
ATOM 866 C C . ALA A 1 119 ? 18.849 4.440 -21.758 1.00 87.75 119 ALA A C 1
ATOM 868 O O . ALA A 1 119 ? 19.019 3.730 -22.746 1.00 87.75 119 ALA A O 1
ATOM 869 N N . LEU A 1 120 ? 17.956 4.136 -20.812 1.00 88.38 120 LEU A N 1
ATOM 870 C CA . LEU A 1 120 ? 17.076 2.965 -20.863 1.00 88.38 120 LEU A CA 1
ATOM 871 C C . LEU A 1 120 ? 15.820 3.189 -21.709 1.00 88.38 120 LEU A C 1
ATOM 873 O O . LEU A 1 120 ? 15.216 2.214 -22.156 1.00 88.38 120 LEU A O 1
ATOM 877 N N . ASN A 1 121 ? 15.413 4.440 -21.933 1.00 92.81 121 ASN A N 1
ATOM 878 C CA . ASN A 1 121 ? 14.227 4.779 -22.716 1.00 92.81 121 ASN A CA 1
ATOM 879 C C . ASN A 1 121 ? 14.520 4.766 -24.224 1.00 92.81 121 ASN A C 1
ATOM 881 O O . ASN A 1 121 ? 14.341 5.756 -24.934 1.00 92.81 121 ASN A O 1
ATOM 885 N N . VAL A 1 122 ? 14.999 3.623 -24.703 1.00 91.44 122 VAL A N 1
ATOM 886 C CA . VAL A 1 122 ? 15.322 3.372 -26.105 1.00 91.44 122 VAL A CA 1
ATOM 887 C C . VAL A 1 122 ? 14.604 2.119 -26.577 1.00 91.44 122 VAL A C 1
ATOM 889 O O . VAL A 1 122 ? 14.485 1.135 -25.853 1.00 91.44 122 VAL A O 1
ATOM 892 N N . ASN A 1 123 ? 14.129 2.138 -27.815 1.00 91.94 123 ASN A N 1
ATOM 893 C CA . ASN A 1 123 ? 13.509 0.971 -28.423 1.00 91.94 123 ASN A CA 1
ATOM 894 C C . ASN A 1 123 ? 14.592 0.064 -29.012 1.00 91.94 123 ASN A C 1
ATOM 896 O O . ASN A 1 123 ? 15.296 0.449 -29.943 1.00 91.94 123 ASN A O 1
ATOM 900 N N . ILE A 1 124 ? 14.705 -1.153 -28.488 1.00 85.00 124 ILE A N 1
ATOM 901 C CA . ILE A 1 124 ? 15.622 -2.180 -28.977 1.00 85.00 124 ILE A CA 1
ATOM 902 C C . ILE A 1 124 ? 14.817 -3.183 -29.799 1.00 85.00 124 ILE A C 1
ATOM 904 O O . ILE A 1 124 ? 13.896 -3.826 -29.295 1.00 85.00 124 ILE A O 1
ATOM 908 N N . SER A 1 125 ? 15.171 -3.322 -31.075 1.00 86.12 125 SER A N 1
ATOM 909 C CA . SER A 1 125 ? 14.657 -4.393 -31.929 1.00 86.12 125 SER A CA 1
ATOM 910 C C . SER A 1 125 ? 15.459 -5.671 -31.710 1.00 86.12 125 SER A C 1
ATOM 912 O O . SER A 1 125 ? 16.683 -5.667 -31.803 1.00 86.12 125 SER A O 1
ATOM 914 N N . THR A 1 126 ? 14.767 -6.772 -31.449 1.00 79.56 126 THR A N 1
ATOM 915 C CA . THR A 1 126 ? 15.342 -8.110 -31.309 1.00 79.56 126 THR A CA 1
ATOM 916 C C . THR A 1 126 ? 14.555 -9.110 -32.145 1.00 79.56 126 THR A C 1
ATOM 918 O O . THR A 1 126 ? 13.402 -8.870 -32.505 1.00 79.56 126 THR A O 1
ATOM 921 N N . VAL A 1 127 ? 15.177 -10.238 -32.470 1.00 78.75 127 VAL A N 1
ATOM 922 C CA . VAL A 1 127 ? 14.552 -11.326 -33.220 1.00 78.75 127 VAL A CA 1
ATOM 923 C C . VAL A 1 127 ? 14.253 -12.470 -32.255 1.00 78.75 127 VAL A C 1
ATOM 925 O O . VAL A 1 127 ? 15.124 -12.914 -31.510 1.00 78.75 127 VAL A O 1
ATOM 928 N N . THR A 1 128 ? 13.005 -12.934 -32.236 1.00 76.12 128 THR A N 1
ATOM 929 C CA . THR A 1 128 ? 12.535 -13.973 -31.309 1.00 76.12 128 THR A CA 1
ATOM 930 C C . THR A 1 128 ? 11.566 -14.934 -31.989 1.00 76.12 128 THR A C 1
ATOM 932 O O . THR A 1 128 ? 10.828 -14.550 -32.890 1.00 76.12 128 THR A O 1
ATOM 935 N N . CYS A 1 129 ? 11.527 -16.185 -31.538 1.00 74.38 129 CYS A N 1
ATOM 936 C CA . CYS A 1 129 ? 10.561 -17.190 -31.985 1.00 74.38 129 CYS A CA 1
ATOM 937 C C . CYS A 1 129 ? 9.284 -17.252 -31.113 1.00 74.38 129 CYS A C 1
ATOM 939 O O . CYS A 1 129 ? 8.413 -18.081 -31.362 1.00 74.38 129 CYS A O 1
ATOM 941 N N . GLY A 1 130 ? 9.149 -16.392 -30.091 1.00 63.69 130 GLY A N 1
ATOM 942 C CA . GLY A 1 130 ? 8.022 -16.391 -29.141 1.00 63.69 130 GLY A CA 1
ATOM 943 C C . GLY A 1 130 ? 8.443 -16.485 -27.663 1.00 63.69 130 GLY A C 1
ATOM 944 O O . GLY A 1 130 ? 9.632 -16.517 -27.365 1.00 63.69 130 GLY A O 1
ATOM 945 N N . ASP A 1 131 ? 7.468 -16.526 -26.739 1.00 62.91 131 ASP A N 1
ATOM 946 C CA . ASP A 1 131 ? 7.683 -16.860 -25.307 1.00 62.91 131 ASP A CA 1
ATOM 947 C C . ASP A 1 131 ? 7.141 -18.226 -25.010 1.00 62.91 131 ASP A C 1
ATOM 949 O O . ASP A 1 131 ? 6.192 -18.699 -25.637 1.00 62.91 131 ASP A O 1
ATOM 953 N N . TRP A 1 132 ? 7.683 -18.713 -23.907 1.00 57.56 132 TRP A N 1
ATOM 954 C CA . TRP A 1 132 ? 7.273 -19.858 -23.148 1.00 57.56 132 TRP A CA 1
ATOM 955 C C . TRP A 1 132 ? 6.661 -19.366 -21.840 1.00 57.56 132 TRP A C 1
ATOM 957 O O . TRP A 1 132 ? 7.366 -18.817 -20.988 1.00 57.56 132 TRP A O 1
ATOM 967 N N . GLU A 1 133 ? 5.357 -19.564 -21.691 1.00 56.97 133 GLU A N 1
ATOM 968 C CA . GLU A 1 133 ? 4.679 -19.466 -20.406 1.00 56.97 133 GLU A CA 1
ATOM 969 C C . GLU A 1 133 ? 4.202 -20.859 -20.012 1.00 56.97 133 GLU A C 1
ATOM 971 O O . GLU A 1 133 ? 3.458 -21.490 -20.763 1.00 56.97 133 GLU A O 1
ATOM 976 N N . PHE A 1 134 ? 4.643 -21.363 -18.860 1.00 58.59 134 PHE A N 1
ATOM 977 C CA . PHE A 1 134 ? 4.200 -22.665 -18.380 1.00 58.59 134 PHE A CA 1
ATOM 978 C C . PHE A 1 134 ? 3.340 -22.462 -17.153 1.00 58.59 134 PHE A C 1
ATOM 980 O O . PHE A 1 134 ? 3.866 -22.169 -16.096 1.00 58.59 134 PHE A O 1
ATOM 987 N N . GLN A 1 135 ? 2.027 -22.606 -17.273 1.00 54.69 135 GLN A N 1
ATOM 988 C CA . GLN A 1 135 ? 1.144 -22.428 -16.124 1.00 54.69 135 GLN A CA 1
ATOM 989 C C . GLN A 1 135 ? 1.093 -23.689 -15.239 1.00 54.69 135 GLN A C 1
ATOM 991 O O . GLN A 1 135 ? 0.767 -24.728 -15.802 1.00 54.69 135 GLN A O 1
ATOM 996 N N . LEU A 1 136 ? 1.400 -23.652 -13.926 1.00 53.22 136 LEU A N 1
ATOM 997 C CA . LEU A 1 136 ? 1.061 -24.748 -12.991 1.00 53.22 136 LEU A CA 1
ATOM 998 C C . LEU A 1 136 ? -0.469 -24.829 -12.943 1.00 53.22 136 LEU A C 1
ATOM 1000 O O . LEU A 1 136 ? -1.149 -23.864 -12.587 1.00 53.22 136 LEU A O 1
ATOM 1004 N N . ARG A 1 137 ? -1.021 -25.968 -13.339 1.00 73.62 137 ARG A N 1
ATOM 1005 C CA . ARG A 1 137 ? -2.463 -26.206 -13.304 1.00 73.62 137 ARG A CA 1
ATOM 1006 C C . ARG A 1 137 ? -2.895 -26.528 -11.876 1.00 73.62 137 ARG A C 1
ATOM 1008 O O . ARG A 1 137 ? -2.109 -27.006 -11.062 1.00 73.62 137 ARG A O 1
ATOM 1015 N N . ALA A 1 138 ? -4.168 -26.293 -11.569 1.00 64.25 138 ALA A N 1
ATOM 1016 C CA . ALA A 1 138 ? -4.727 -26.700 -10.284 1.00 64.25 138 ALA A CA 1
ATOM 1017 C C . ALA A 1 138 ? -4.525 -28.214 -10.072 1.00 64.25 138 ALA A C 1
ATOM 1019 O O . ALA A 1 138 ? -4.898 -29.012 -10.932 1.00 64.25 138 ALA A O 1
ATOM 1020 N N . GLY A 1 139 ? -3.920 -28.591 -8.942 1.00 70.06 139 GLY A N 1
ATOM 1021 C CA . GLY A 1 139 ? -3.597 -29.984 -8.606 1.00 70.06 139 GLY A CA 1
ATOM 1022 C C . GLY A 1 139 ? -2.322 -30.540 -9.256 1.00 70.06 139 GLY A C 1
ATOM 1023 O O . GLY A 1 139 ? -1.972 -31.683 -8.984 1.00 70.06 139 GLY A O 1
ATOM 1024 N N . GLU A 1 140 ? -1.622 -29.762 -10.085 1.00 68.25 140 GLU A N 1
ATOM 1025 C CA . GLU A 1 140 ? -0.349 -30.155 -10.694 1.00 68.25 140 GLU A CA 1
ATOM 1026 C C . GLU A 1 140 ? 0.810 -29.901 -9.719 1.00 68.25 140 GLU A C 1
ATOM 1028 O O . GLU A 1 140 ? 0.906 -28.834 -9.107 1.00 68.25 140 GLU A O 1
ATOM 1033 N N . THR A 1 141 ? 1.707 -30.874 -9.567 1.00 76.25 141 THR A N 1
ATOM 1034 C CA . THR A 1 141 ? 2.925 -30.694 -8.769 1.00 76.25 141 THR A CA 1
ATOM 1035 C C . THR A 1 141 ? 4.002 -29.959 -9.570 1.00 76.25 141 THR A C 1
ATOM 1037 O O . THR A 1 141 ? 3.969 -29.885 -10.799 1.00 76.25 141 THR A O 1
ATOM 1040 N N . VAL A 1 142 ? 5.032 -29.453 -8.886 1.00 62.09 142 VAL A N 1
ATOM 1041 C CA . VAL A 1 142 ? 6.216 -28.890 -9.562 1.00 62.09 142 VAL A CA 1
ATOM 1042 C C . VAL A 1 142 ? 6.874 -29.925 -10.487 1.00 62.09 142 VAL A C 1
ATOM 1044 O O . VAL A 1 142 ? 7.380 -29.561 -11.546 1.00 62.09 142 VAL A O 1
ATOM 1047 N N . VAL A 1 143 ? 6.832 -31.213 -10.129 1.00 70.31 143 VAL A N 1
ATOM 1048 C CA . VAL A 1 143 ? 7.393 -32.303 -10.942 1.00 70.31 143 VAL A CA 1
ATOM 1049 C C . VAL A 1 143 ? 6.610 -32.479 -12.244 1.00 70.31 143 VAL A C 1
ATOM 1051 O O . VAL A 1 143 ? 7.218 -32.564 -13.311 1.00 70.31 143 VAL A O 1
ATOM 1054 N N . ASP A 1 144 ? 5.280 -32.458 -12.177 1.00 72.06 144 ASP A N 1
ATOM 1055 C CA . ASP A 1 144 ? 4.405 -32.567 -13.352 1.00 72.06 144 ASP A CA 1
ATOM 1056 C C . ASP A 1 144 ? 4.622 -31.399 -14.323 1.00 72.06 144 ASP A C 1
ATOM 1058 O O . ASP A 1 144 ? 4.738 -31.580 -15.540 1.00 72.06 144 ASP A O 1
ATOM 1062 N N . LEU A 1 145 ? 4.786 -30.195 -13.774 1.00 74.19 145 LEU A N 1
ATOM 1063 C CA . LEU A 1 145 ? 5.118 -29.016 -14.556 1.00 74.19 145 LEU A CA 1
ATOM 1064 C C . LEU A 1 145 ? 6.494 -29.127 -15.207 1.00 74.19 145 LEU A C 1
ATOM 1066 O O . LEU A 1 145 ? 6.616 -28.814 -16.388 1.00 74.19 145 LEU A O 1
ATOM 1070 N N . VAL A 1 146 ? 7.519 -29.598 -14.492 1.00 68.50 146 VAL A N 1
ATOM 1071 C CA . VAL A 1 146 ? 8.853 -29.830 -15.071 1.00 68.50 146 VAL A CA 1
ATOM 1072 C C . VAL A 1 146 ? 8.784 -30.862 -16.201 1.00 68.50 146 VAL A C 1
ATOM 1074 O O . VAL A 1 146 ? 9.379 -30.642 -17.256 1.00 68.50 146 VAL A O 1
ATOM 1077 N N . ALA A 1 147 ? 8.016 -31.942 -16.039 1.00 74.25 147 ALA A N 1
ATOM 1078 C CA . ALA A 1 147 ? 7.824 -32.951 -17.080 1.00 74.25 147 ALA A CA 1
ATOM 1079 C C . ALA A 1 147 ? 7.121 -32.374 -18.322 1.00 74.25 147 ALA A C 1
ATOM 1081 O O . ALA A 1 147 ? 7.532 -32.631 -19.456 1.00 74.25 147 ALA A O 1
ATOM 1082 N N . ARG A 1 148 ? 6.105 -31.525 -18.133 1.00 81.62 148 ARG A N 1
ATOM 1083 C CA . ARG A 1 148 ? 5.401 -30.855 -19.235 1.00 81.62 148 ARG A CA 1
ATOM 1084 C C . ARG A 1 148 ? 6.245 -29.779 -19.909 1.00 81.62 148 ARG A C 1
ATOM 1086 O O . ARG A 1 148 ? 6.208 -29.670 -21.133 1.00 81.62 148 ARG A O 1
ATOM 1093 N N . VAL A 1 149 ? 7.026 -29.023 -19.140 1.00 73.44 149 VAL A N 1
ATOM 1094 C CA . VAL A 1 149 ? 8.034 -28.087 -19.656 1.00 73.44 149 VAL A CA 1
ATOM 1095 C C . VAL A 1 149 ? 9.029 -28.850 -20.522 1.00 73.44 149 VAL A C 1
ATOM 1097 O O . VAL A 1 149 ? 9.269 -28.444 -21.652 1.00 73.44 149 VAL A O 1
ATOM 1100 N N . ALA A 1 150 ? 9.556 -29.980 -20.045 1.00 70.81 150 ALA A N 1
ATOM 1101 C CA . ALA A 1 150 ? 10.479 -30.819 -20.805 1.00 70.81 150 ALA A CA 1
ATOM 1102 C C . ALA A 1 150 ? 9.841 -31.359 -22.100 1.00 70.81 150 ALA A C 1
ATOM 1104 O O . ALA A 1 150 ? 10.459 -31.291 -23.162 1.00 70.81 150 ALA A O 1
ATOM 1105 N N . GLY A 1 151 ? 8.583 -31.810 -22.044 1.00 69.8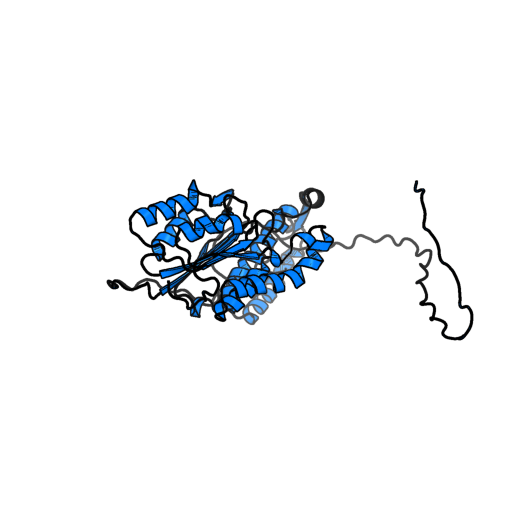8 151 GLY A N 1
ATOM 1106 C CA . GLY A 1 151 ? 7.829 -32.255 -23.221 1.00 69.88 151 GLY A CA 1
ATOM 1107 C C . GLY A 1 151 ? 7.570 -31.137 -24.237 1.00 69.88 151 GLY A C 1
ATOM 1108 O O . GLY A 1 151 ? 7.737 -31.337 -25.439 1.00 69.88 151 GLY A O 1
ATOM 1109 N N . GLN A 1 152 ? 7.236 -29.931 -23.771 1.00 69.50 152 GLN A N 1
ATOM 1110 C CA . GLN A 1 152 ? 7.079 -28.759 -24.634 1.00 69.50 152 GLN A CA 1
ATOM 1111 C C . GLN A 1 152 ? 8.419 -28.304 -25.216 1.00 69.50 152 GLN A C 1
ATOM 1113 O O . GLN A 1 152 ? 8.481 -28.039 -26.408 1.00 69.50 152 GLN A O 1
ATOM 1118 N N . LEU A 1 153 ? 9.509 -28.313 -24.441 1.00 67.38 153 LEU A N 1
ATOM 1119 C CA . LEU A 1 153 ? 10.863 -28.065 -24.948 1.00 67.38 153 LEU A CA 1
ATOM 1120 C C . LEU A 1 153 ? 11.252 -29.054 -26.060 1.00 67.38 153 LEU A C 1
ATOM 1122 O O . LEU A 1 153 ? 11.909 -28.647 -27.016 1.00 67.38 153 LEU A O 1
ATOM 1126 N N . GLY A 1 154 ? 10.784 -30.304 -25.993 1.00 64.06 154 GLY A N 1
ATOM 1127 C CA . GLY A 1 154 ? 10.911 -31.283 -27.078 1.00 64.06 154 GLY A CA 1
ATOM 1128 C C . GLY A 1 154 ? 10.145 -30.904 -28.355 1.00 64.06 154 GLY A C 1
ATOM 1129 O O . GLY A 1 154 ? 10.647 -31.112 -29.456 1.00 64.06 154 GLY A O 1
ATOM 1130 N N . GLY A 1 155 ? 8.975 -30.268 -28.231 1.00 60.62 155 GLY A N 1
ATOM 1131 C CA . GLY A 1 155 ? 8.213 -29.694 -29.354 1.00 60.62 155 GLY A CA 1
ATOM 1132 C C . GLY A 1 155 ? 8.800 -28.393 -29.929 1.00 60.62 155 GLY A C 1
ATOM 1133 O O . GLY A 1 155 ? 8.390 -27.940 -30.998 1.00 60.62 155 GLY A O 1
ATOM 1134 N N . ASN A 1 156 ? 9.800 -27.803 -29.267 1.00 58.88 156 ASN A N 1
ATOM 1135 C CA . ASN A 1 156 ? 10.311 -26.457 -29.565 1.00 58.88 156 ASN A CA 1
ATOM 1136 C C . ASN A 1 156 ? 11.458 -26.403 -30.556 1.00 58.88 156 ASN A C 1
ATOM 1138 O O . ASN A 1 156 ? 12.068 -25.346 -30.745 1.00 58.88 156 ASN A O 1
ATOM 1142 N N . LEU A 1 157 ? 11.697 -27.499 -31.267 1.00 64.38 157 LEU A N 1
ATOM 1143 C CA . LEU A 1 157 ? 12.543 -27.482 -32.455 1.00 64.38 157 LEU A CA 1
ATOM 1144 C C . LEU A 1 157 ? 12.033 -26.465 -33.496 1.00 64.38 157 LEU A C 1
ATOM 1146 O O . LEU A 1 157 ? 12.818 -25.982 -34.304 1.00 64.38 157 LEU A O 1
ATOM 1150 N N . ALA A 1 158 ? 10.765 -26.036 -33.428 1.00 68.12 158 ALA A N 1
ATOM 1151 C CA . ALA A 1 158 ? 10.244 -24.924 -34.224 1.00 68.12 158 ALA A CA 1
ATOM 1152 C C . ALA A 1 158 ? 11.055 -23.620 -34.062 1.00 68.12 158 ALA A C 1
ATOM 1154 O O . ALA A 1 158 ? 11.211 -22.885 -35.035 1.00 68.12 158 ALA A O 1
ATOM 1155 N N . CYS A 1 159 ? 11.632 -23.351 -32.885 1.00 66.75 159 CYS A N 1
ATOM 1156 C CA . CYS A 1 159 ? 12.524 -22.204 -32.670 1.00 66.75 159 CYS A CA 1
ATOM 1157 C C . CYS A 1 159 ? 13.913 -22.378 -33.296 1.00 66.75 159 CYS A C 1
ATOM 1159 O O . CYS A 1 159 ? 14.634 -21.390 -33.422 1.00 66.75 159 CYS A O 1
ATOM 1161 N N . LEU A 1 160 ? 14.302 -23.597 -33.682 1.00 75.19 160 LEU A N 1
ATOM 1162 C CA . LEU A 1 160 ? 15.533 -23.832 -34.440 1.00 75.19 160 LEU A CA 1
ATOM 1163 C C . LEU A 1 160 ? 15.380 -23.445 -35.912 1.00 75.19 160 LEU A C 1
ATOM 1165 O O . LEU A 1 160 ? 16.390 -23.265 -36.579 1.00 75.19 160 LEU A O 1
ATOM 1169 N N . ASN A 1 161 ? 14.146 -23.298 -36.411 1.00 78.38 161 ASN A N 1
ATOM 1170 C CA . ASN A 1 161 ? 13.880 -22.784 -37.748 1.00 78.38 161 ASN A CA 1
ATOM 1171 C C . ASN A 1 161 ? 13.771 -21.244 -37.708 1.00 78.38 161 ASN A C 1
ATOM 1173 O O . ASN A 1 161 ? 12.778 -20.727 -37.182 1.00 78.38 161 ASN A O 1
ATOM 1177 N N . PRO A 1 162 ? 14.728 -20.496 -38.293 1.00 81.06 162 PRO A N 1
ATOM 1178 C CA . PRO A 1 162 ? 14.686 -19.036 -38.325 1.00 81.06 162 PRO A CA 1
ATOM 1179 C C . PRO A 1 162 ? 13.464 -18.463 -39.052 1.00 81.06 162 PRO A C 1
ATOM 1181 O O . PRO A 1 162 ? 13.091 -17.326 -38.793 1.00 81.06 162 PRO A O 1
ATOM 1184 N N . ALA A 1 163 ? 12.793 -19.238 -39.914 1.00 83.50 163 ALA A N 1
ATOM 1185 C CA . ALA A 1 163 ? 11.552 -18.813 -40.568 1.00 83.50 163 ALA A CA 1
ATOM 1186 C C . ALA A 1 163 ? 10.395 -18.583 -39.577 1.00 83.50 163 ALA A C 1
ATOM 1188 O O . ALA A 1 163 ? 9.450 -17.864 -39.887 1.00 83.50 163 ALA A O 1
ATOM 1189 N N . ASN A 1 164 ? 10.478 -19.164 -38.376 1.00 80.44 164 ASN A N 1
ATOM 1190 C CA . ASN A 1 164 ? 9.516 -18.933 -37.298 1.00 80.44 164 ASN A CA 1
ATOM 1191 C C . ASN A 1 164 ? 9.895 -17.735 -36.415 1.00 80.44 164 ASN A C 1
ATOM 1193 O O . ASN A 1 164 ? 9.208 -17.442 -35.433 1.00 80.44 164 ASN A O 1
ATOM 1197 N N . TRP A 1 165 ? 11.012 -17.068 -36.710 1.00 84.12 165 TRP A N 1
ATOM 1198 C CA . TRP A 1 165 ? 11.444 -15.906 -35.960 1.00 84.12 165 TRP A CA 1
ATOM 1199 C C . TRP A 1 165 ? 10.729 -14.656 -36.469 1.00 84.12 165 TRP A C 1
ATOM 1201 O O . TRP A 1 165 ? 10.505 -14.472 -37.661 1.00 84.12 165 TRP A O 1
ATOM 1211 N N . ARG A 1 166 ? 10.391 -13.764 -35.544 1.00 81.44 166 ARG A N 1
ATOM 1212 C CA . ARG A 1 166 ? 9.797 -12.459 -35.818 1.00 81.44 166 ARG A CA 1
ATOM 1213 C C . ARG A 1 166 ? 10.567 -11.376 -35.086 1.00 81.44 166 ARG A C 1
ATOM 1215 O O . ARG A 1 166 ? 11.064 -11.588 -33.978 1.00 81.44 166 ARG A O 1
ATOM 1222 N N . GLN A 1 167 ? 10.644 -10.207 -35.705 1.00 84.69 167 GLN A N 1
ATOM 1223 C CA . GLN A 1 167 ? 11.192 -9.026 -35.060 1.00 84.69 167 GLN A CA 1
ATOM 1224 C C . GLN A 1 167 ? 10.197 -8.504 -34.020 1.00 84.69 167 GLN A C 1
ATOM 1226 O O . GLN A 1 167 ? 8.990 -8.445 -34.261 1.00 84.69 167 GLN A O 1
ATOM 1231 N N . GLN A 1 168 ? 10.707 -8.134 -32.854 1.00 80.62 168 GLN A N 1
ATOM 1232 C CA . GLN A 1 168 ? 9.961 -7.456 -31.806 1.00 80.62 168 GLN A CA 1
ATOM 1233 C C . GLN A 1 168 ? 10.772 -6.280 -31.290 1.00 80.62 168 GLN A C 1
ATOM 1235 O O . GLN A 1 168 ? 11.994 -6.351 -31.183 1.00 80.62 168 GLN A O 1
ATOM 1240 N N . THR A 1 169 ? 10.073 -5.209 -30.944 1.00 82.94 169 THR A N 1
ATOM 1241 C CA . THR A 1 169 ? 10.664 -4.030 -30.319 1.00 82.94 169 THR A CA 1
ATOM 1242 C C . THR A 1 169 ? 10.325 -4.048 -28.838 1.00 82.94 169 THR A C 1
ATOM 1244 O O . THR A 1 169 ? 9.162 -4.238 -28.485 1.00 82.94 169 THR A O 1
ATOM 1247 N N . PHE A 1 170 ? 11.317 -3.841 -27.975 1.00 83.94 170 PHE A N 1
ATOM 1248 C CA . PHE A 1 170 ? 11.100 -3.660 -26.542 1.00 83.94 170 PHE A CA 1
ATOM 1249 C C . PHE A 1 170 ? 11.800 -2.401 -26.039 1.00 83.94 170 PHE A C 1
ATOM 1251 O O . PHE A 1 170 ? 12.809 -1.973 -26.595 1.00 83.94 170 PHE A O 1
ATOM 1258 N N . ASN A 1 171 ? 11.262 -1.828 -24.969 1.00 89.69 171 ASN A N 1
ATOM 1259 C CA . ASN A 1 171 ? 11.832 -0.674 -24.296 1.00 89.69 171 ASN A CA 1
ATOM 1260 C C . ASN A 1 171 ? 12.330 -1.118 -22.903 1.00 89.69 171 ASN A C 1
ATOM 1262 O O . ASN A 1 171 ? 11.502 -1.528 -22.082 1.00 89.69 171 ASN A O 1
ATOM 1266 N N . PRO A 1 172 ? 13.651 -1.105 -22.626 1.00 85.44 172 PRO A N 1
ATOM 1267 C CA . PRO A 1 172 ? 14.206 -1.518 -21.337 1.00 85.44 172 PRO A CA 1
ATOM 1268 C C . PRO A 1 172 ? 13.640 -0.744 -20.148 1.00 85.44 172 PRO A C 1
ATOM 1270 O O . PRO A 1 172 ? 13.457 -1.338 -19.090 1.00 85.44 172 PRO A O 1
ATOM 1273 N N . TYR A 1 173 ? 13.355 0.552 -20.317 1.00 85.81 173 TYR A N 1
ATOM 1274 C CA . TYR A 1 173 ? 12.764 1.380 -19.269 1.00 85.81 173 TYR A CA 1
ATOM 1275 C C . TYR A 1 173 ? 11.380 0.859 -18.867 1.00 85.81 173 TYR A C 1
ATOM 1277 O O . TYR A 1 173 ? 11.171 0.564 -17.692 1.00 85.81 173 TYR A O 1
ATOM 1285 N N . SER A 1 174 ? 10.467 0.679 -19.827 1.00 85.75 174 SER A N 1
ATOM 1286 C CA . SER A 1 174 ? 9.131 0.132 -19.545 1.00 85.75 174 SER A CA 1
ATOM 1287 C C . SER A 1 174 ? 9.221 -1.281 -18.970 1.00 85.75 174 SER A C 1
ATOM 1289 O O . SER A 1 174 ? 8.611 -1.569 -17.950 1.00 85.75 174 SER A O 1
ATOM 1291 N N . TRP A 1 175 ? 10.064 -2.139 -19.554 1.00 84.75 175 TRP A N 1
ATOM 1292 C CA . TRP A 1 175 ? 10.220 -3.517 -19.089 1.00 84.75 175 TRP A CA 1
ATOM 1293 C C . TRP A 1 175 ? 10.720 -3.612 -17.641 1.00 84.75 175 TRP A C 1
ATOM 1295 O O . TRP A 1 175 ? 10.190 -4.405 -16.864 1.00 84.75 175 TRP A O 1
ATOM 1305 N N . LEU A 1 176 ? 11.741 -2.829 -17.273 1.00 79.88 176 LEU A N 1
ATOM 1306 C CA . LEU A 1 176 ? 12.249 -2.795 -15.900 1.00 79.88 176 LEU A CA 1
ATOM 1307 C C . LEU A 1 176 ? 11.190 -2.273 -14.938 1.00 79.88 176 LEU A C 1
ATOM 1309 O O . LEU A 1 176 ? 11.054 -2.825 -13.846 1.00 79.88 176 LEU A O 1
ATOM 1313 N N . ASN A 1 177 ? 10.444 -1.243 -15.345 1.00 83.88 177 ASN A N 1
ATOM 1314 C CA . ASN A 1 177 ? 9.378 -0.693 -14.527 1.00 83.88 177 ASN A CA 1
ATOM 1315 C C . ASN A 1 177 ? 8.320 -1.757 -14.232 1.00 83.88 177 ASN A C 1
ATOM 1317 O O . ASN A 1 177 ? 8.139 -2.103 -13.069 1.00 83.88 177 ASN A O 1
ATOM 1321 N N . ASP A 1 178 ? 7.746 -2.354 -15.276 1.00 83.31 178 ASP A N 1
ATOM 1322 C CA . ASP A 1 178 ? 6.681 -3.354 -15.175 1.00 83.31 178 ASP A CA 1
ATOM 1323 C C . ASP A 1 178 ? 7.140 -4.602 -14.406 1.00 83.31 178 ASP A C 1
ATOM 1325 O O . ASP A 1 178 ? 6.416 -5.146 -13.578 1.00 83.31 178 ASP A O 1
ATOM 1329 N N . MET A 1 179 ? 8.370 -5.071 -14.648 1.00 77.88 179 MET A N 1
ATOM 1330 C CA . MET A 1 179 ? 8.906 -6.244 -13.953 1.00 77.88 179 MET A CA 1
ATOM 1331 C C . MET A 1 179 ? 9.106 -5.974 -12.464 1.00 77.88 179 MET A C 1
ATOM 1333 O O . MET A 1 179 ? 8.780 -6.822 -11.636 1.00 77.88 179 MET A O 1
ATOM 1337 N N . SER A 1 180 ? 9.655 -4.809 -12.125 1.00 78.75 180 SER A N 1
ATOM 1338 C CA . SER A 1 180 ? 9.886 -4.448 -10.730 1.00 78.75 180 SER A CA 1
ATOM 1339 C C . SER A 1 180 ? 8.583 -4.202 -9.977 1.00 78.75 180 SER A C 1
ATOM 1341 O O . SER A 1 180 ? 8.462 -4.647 -8.837 1.00 78.75 180 SER A O 1
ATOM 1343 N N . ASP A 1 181 ? 7.612 -3.573 -10.643 1.00 83.62 181 ASP A N 1
ATOM 1344 C CA . ASP A 1 181 ? 6.267 -3.365 -10.129 1.00 83.62 181 ASP A CA 1
ATOM 1345 C C . ASP A 1 181 ? 5.641 -4.708 -9.776 1.00 83.62 181 ASP A C 1
ATOM 1347 O O . ASP A 1 181 ? 5.285 -4.965 -8.623 1.00 83.62 181 ASP A O 1
ATOM 1351 N N . GLN A 1 182 ? 5.713 -5.634 -10.730 1.00 82.56 182 GLN A N 1
ATOM 1352 C CA . GLN A 1 182 ? 5.203 -6.969 -10.542 1.00 82.56 182 GLN A CA 1
ATOM 1353 C C . GLN A 1 182 ? 5.877 -7.748 -9.420 1.00 82.56 182 GLN A C 1
ATOM 1355 O O . GLN A 1 182 ? 5.214 -8.402 -8.616 1.00 82.56 182 GLN A O 1
ATOM 1360 N N . ALA A 1 183 ? 7.208 -7.745 -9.400 1.00 75.62 183 ALA A N 1
ATOM 1361 C CA . ALA A 1 183 ? 7.968 -8.533 -8.446 1.00 75.62 183 ALA A CA 1
ATOM 1362 C C . ALA A 1 183 ? 7.645 -8.111 -7.008 1.00 75.62 183 ALA A C 1
ATOM 1364 O O . ALA A 1 183 ? 7.568 -8.959 -6.121 1.00 75.62 183 ALA A O 1
ATOM 1365 N N . ILE A 1 184 ? 7.425 -6.813 -6.783 1.00 80.94 184 ILE A N 1
ATOM 1366 C CA . ILE A 1 184 ? 7.038 -6.271 -5.482 1.00 80.94 184 ILE A CA 1
ATOM 1367 C C . ILE A 1 184 ? 5.606 -6.682 -5.132 1.00 80.94 184 ILE A C 1
ATOM 1369 O O . ILE A 1 184 ? 5.381 -7.157 -4.017 1.00 80.94 184 ILE A O 1
ATOM 1373 N N . GLU A 1 185 ? 4.656 -6.551 -6.061 1.00 84.19 185 GLU A N 1
ATOM 1374 C CA . GLU A 1 185 ? 3.271 -6.984 -5.837 1.00 84.19 185 GLU A CA 1
ATOM 1375 C C . GLU A 1 185 ? 3.180 -8.458 -5.456 1.00 84.19 185 GLU A C 1
ATOM 1377 O O . GLU A 1 185 ? 2.535 -8.848 -4.478 1.00 84.19 185 GLU A O 1
ATOM 1382 N N . ASP A 1 186 ? 3.853 -9.291 -6.242 1.00 82.38 186 ASP A N 1
ATOM 1383 C CA . ASP A 1 186 ? 3.895 -10.722 -6.029 1.00 82.38 186 ASP A CA 1
ATOM 1384 C C . ASP A 1 186 ? 4.544 -11.036 -4.697 1.00 82.38 186 ASP A C 1
ATOM 1386 O O . ASP A 1 186 ? 4.008 -11.843 -3.942 1.00 82.38 186 ASP A O 1
ATOM 1390 N N . ALA A 1 187 ? 5.654 -10.378 -4.365 1.00 78.94 187 ALA A N 1
ATOM 1391 C CA . ALA A 1 187 ? 6.297 -10.566 -3.082 1.00 78.94 187 ALA A CA 1
ATOM 1392 C C . ALA A 1 187 ? 5.330 -10.222 -1.937 1.00 78.94 187 ALA A C 1
ATOM 1394 O O . ALA A 1 187 ? 5.194 -11.040 -1.033 1.00 78.94 187 ALA A O 1
ATOM 1395 N N . VAL A 1 188 ? 4.591 -9.104 -1.995 1.00 82.81 188 VAL A N 1
ATOM 1396 C CA . VAL A 1 188 ? 3.569 -8.717 -0.994 1.00 82.81 188 VAL A CA 1
ATOM 1397 C C . VAL A 1 188 ? 2.509 -9.809 -0.820 1.00 82.81 188 VAL A C 1
ATOM 1399 O O . VAL A 1 188 ? 2.257 -10.252 0.306 1.00 82.81 188 VAL A O 1
ATOM 1402 N N . LYS A 1 189 ? 1.934 -10.296 -1.925 1.00 83.56 189 LYS A N 1
ATOM 1403 C CA . LYS A 1 189 ? 0.939 -11.385 -1.926 1.00 83.56 189 LYS A CA 1
ATOM 1404 C C . LYS A 1 189 ? 1.511 -12.674 -1.325 1.00 83.56 189 LYS A C 1
ATOM 1406 O O . LYS A 1 189 ? 0.895 -13.302 -0.464 1.00 83.56 189 LYS A O 1
ATOM 1411 N N . SER A 1 190 ? 2.731 -13.015 -1.717 1.00 78.75 190 SER A N 1
ATOM 1412 C CA . SER A 1 190 ? 3.467 -14.197 -1.264 1.00 78.75 190 SER A CA 1
ATOM 1413 C C . SER A 1 190 ? 3.794 -14.144 0.219 1.00 78.75 190 SER A C 1
ATOM 1415 O O . SER A 1 190 ? 3.545 -15.099 0.947 1.00 78.75 190 SER A O 1
ATOM 1417 N N . GLY A 1 191 ? 4.319 -13.011 0.682 1.00 78.56 191 GLY A N 1
ATOM 1418 C CA . GLY A 1 191 ? 4.656 -12.769 2.077 1.00 78.56 191 GLY A CA 1
ATOM 1419 C C . GLY A 1 191 ? 3.427 -12.862 2.970 1.00 78.56 191 GLY A C 1
ATOM 1420 O O . GLY A 1 191 ? 3.505 -13.454 4.041 1.00 78.56 191 GLY A O 1
ATOM 1421 N N . SER A 1 192 ? 2.277 -12.372 2.499 1.00 80.25 192 SER A N 1
ATOM 1422 C CA . SER A 1 192 ? 1.010 -12.523 3.216 1.00 80.25 192 SER A CA 1
ATOM 1423 C C . SER A 1 192 ? 0.601 -13.992 3.388 1.00 80.25 192 SER A C 1
ATOM 1425 O O . SER A 1 192 ? 0.175 -14.389 4.474 1.00 80.25 192 SER A O 1
ATOM 1427 N N . SER A 1 193 ? 0.780 -14.822 2.354 1.00 79.00 193 SER A N 1
ATOM 1428 C CA . SER A 1 193 ? 0.533 -16.265 2.455 1.00 79.00 193 SER A CA 1
ATOM 1429 C C . SER A 1 193 ? 1.547 -16.961 3.367 1.00 79.00 193 SER A C 1
ATOM 1431 O O . SER A 1 193 ? 1.160 -17.767 4.208 1.00 79.00 193 SER A O 1
ATOM 1433 N N . LEU A 1 194 ? 2.839 -16.656 3.218 1.00 75.81 194 LEU A N 1
ATOM 1434 C CA . LEU A 1 194 ? 3.924 -17.281 3.982 1.00 75.81 194 LEU A CA 1
ATOM 1435 C C . LEU A 1 194 ? 3.839 -16.968 5.478 1.00 75.81 194 LEU A C 1
ATOM 1437 O O . LEU A 1 194 ? 4.106 -17.833 6.306 1.00 75.81 194 LEU A O 1
ATOM 1441 N N . LEU A 1 195 ? 3.450 -15.740 5.822 1.00 83.62 195 LEU A N 1
ATOM 1442 C CA . LEU A 1 195 ? 3.285 -15.290 7.204 1.00 83.62 195 LEU A CA 1
ATOM 1443 C C . LEU A 1 195 ? 1.891 -15.598 7.769 1.00 83.62 195 LEU A C 1
ATOM 1445 O O . LEU A 1 195 ? 1.580 -15.179 8.881 1.00 83.62 195 LEU A O 1
ATOM 1449 N N . ASN A 1 196 ? 1.068 -16.338 7.020 1.00 86.25 196 ASN A N 1
ATOM 1450 C CA . ASN A 1 196 ? -0.269 -16.766 7.412 1.00 86.25 196 ASN A CA 1
ATOM 1451 C C . ASN A 1 196 ? -1.155 -15.606 7.899 1.00 86.25 196 ASN A C 1
ATOM 1453 O O . ASN A 1 196 ? -1.847 -15.712 8.907 1.00 86.25 196 ASN A O 1
ATOM 1457 N N . THR A 1 197 ? -1.172 -14.479 7.182 1.00 87.75 197 THR A N 1
ATOM 1458 C CA . THR A 1 197 ? -1.995 -13.311 7.553 1.00 87.75 197 THR A CA 1
ATOM 1459 C C . THR A 1 197 ? -3.462 -13.686 7.781 1.00 87.75 197 THR A C 1
ATOM 1461 O O . THR A 1 197 ? -4.133 -13.122 8.643 1.00 87.75 197 THR A O 1
ATOM 1464 N N . GLN A 1 198 ? -3.957 -14.688 7.053 1.00 88.25 198 GLN A N 1
ATOM 1465 C CA . GLN A 1 198 ? -5.328 -15.179 7.166 1.00 88.25 198 GLN A CA 1
ATOM 1466 C C . GLN A 1 198 ? -5.653 -15.843 8.513 1.00 88.25 198 GLN A C 1
ATOM 1468 O O . GLN A 1 198 ? -6.821 -15.907 8.875 1.00 88.25 198 GLN A O 1
ATOM 1473 N N . SER A 1 199 ? -4.667 -16.285 9.304 1.00 88.50 199 SER A N 1
ATOM 1474 C CA . SER A 1 199 ? -4.941 -16.732 10.679 1.00 88.50 199 SER A CA 1
ATOM 1475 C C . SER A 1 199 ? -5.159 -15.581 11.662 1.00 88.50 199 SER A C 1
ATOM 1477 O O . SER A 1 199 ? -5.593 -15.817 12.787 1.00 88.50 199 SER A O 1
ATOM 1479 N N . HIS A 1 200 ? -4.845 -14.343 11.269 1.00 89.94 200 HIS A N 1
ATOM 1480 C CA . HIS A 1 200 ? -4.967 -13.154 12.118 1.00 89.94 200 HIS A CA 1
ATOM 1481 C C . HIS A 1 200 ? -6.109 -12.217 11.701 1.00 89.94 200 HIS A C 1
ATOM 1483 O O . HIS A 1 200 ? -6.555 -11.409 12.524 1.00 89.94 200 HIS A O 1
ATOM 1489 N N . TYR A 1 201 ? -6.580 -12.333 10.457 1.00 94.19 201 TYR A N 1
ATOM 1490 C CA . TYR A 1 201 ? -7.635 -11.510 9.872 1.00 94.19 201 TYR A CA 1
ATOM 1491 C C . TYR A 1 201 ? -8.718 -12.376 9.228 1.00 94.19 201 TYR A C 1
ATOM 1493 O O . TYR A 1 201 ? -8.416 -13.237 8.409 1.00 94.19 201 TYR A O 1
ATOM 1501 N N . ASP A 1 202 ? -9.983 -12.074 9.524 1.00 94.88 202 ASP A N 1
ATOM 1502 C CA . ASP A 1 202 ? -11.148 -12.697 8.884 1.00 94.88 202 ASP A CA 1
ATOM 1503 C C . ASP A 1 202 ? -11.276 -12.306 7.406 1.00 94.88 202 ASP A C 1
ATOM 1505 O O . ASP A 1 202 ? -11.905 -13.000 6.610 1.00 94.88 202 ASP A O 1
ATOM 1509 N N . THR A 1 203 ? -10.734 -11.148 7.029 1.00 95.44 203 THR A N 1
ATOM 1510 C CA . THR A 1 203 ? -10.738 -10.659 5.650 1.00 95.44 203 THR A CA 1
ATOM 1511 C C . THR A 1 203 ? -9.414 -9.986 5.331 1.00 95.44 203 THR A C 1
ATOM 1513 O O . THR A 1 203 ? -8.989 -9.080 6.038 1.00 95.44 203 THR A O 1
ATOM 1516 N N . VAL A 1 204 ? -8.786 -10.386 4.228 1.00 94.50 204 VAL A N 1
ATOM 1517 C CA . VAL A 1 204 ? -7.621 -9.702 3.659 1.00 94.50 204 VAL A CA 1
ATOM 1518 C C . VAL A 1 204 ? -7.988 -9.270 2.247 1.00 94.50 204 VAL A C 1
ATOM 1520 O O . VAL A 1 204 ? -8.289 -10.109 1.402 1.00 94.50 204 VAL A O 1
ATOM 1523 N N . ALA A 1 205 ? -7.990 -7.965 1.998 1.00 95.06 205 ALA A N 1
ATOM 1524 C CA . ALA A 1 205 ? -8.275 -7.378 0.697 1.00 95.06 205 ALA A CA 1
ATOM 1525 C C . ALA A 1 205 ? -7.037 -6.631 0.202 1.00 95.06 205 ALA A C 1
ATOM 1527 O O . ALA A 1 205 ? -6.631 -5.641 0.807 1.00 95.06 205 ALA A O 1
ATOM 1528 N N . VAL A 1 206 ? -6.442 -7.111 -0.889 1.00 94.56 206 VAL A N 1
ATOM 1529 C CA . VAL A 1 206 ? -5.341 -6.431 -1.580 1.00 94.56 206 VAL A CA 1
ATOM 1530 C C . VAL A 1 206 ? -5.932 -5.683 -2.768 1.00 94.56 206 VAL A C 1
ATOM 1532 O O . VAL A 1 206 ? -6.525 -6.296 -3.650 1.00 94.56 206 VAL A O 1
ATOM 1535 N N . MET A 1 207 ? -5.822 -4.360 -2.736 1.00 95.69 207 MET A N 1
ATOM 1536 C CA . MET A 1 207 ? -6.289 -3.428 -3.753 1.00 95.69 207 MET A CA 1
ATOM 1537 C C . MET A 1 207 ? -5.071 -3.011 -4.573 1.00 95.69 207 MET A C 1
ATOM 1539 O O . MET A 1 207 ? -4.263 -2.215 -4.095 1.00 95.69 207 MET A O 1
ATOM 1543 N N . GLU A 1 208 ? -4.944 -3.584 -5.764 1.00 92.88 208 GLU A N 1
ATOM 1544 C CA . GLU A 1 208 ? -3.870 -3.345 -6.735 1.00 92.88 208 GLU A CA 1
ATOM 1545 C C . GLU A 1 208 ? -4.475 -3.051 -8.110 1.00 92.88 208 GLU A C 1
ATOM 1547 O O . GLU A 1 208 ? -5.653 -3.346 -8.355 1.00 92.88 208 GLU A O 1
ATOM 1552 N N . ASP A 1 209 ? -3.685 -2.482 -9.010 1.00 91.31 209 ASP A N 1
ATOM 1553 C CA . ASP A 1 209 ? -4.092 -2.129 -10.361 1.00 91.31 209 ASP A CA 1
ATOM 1554 C C . ASP A 1 209 ? -5.430 -1.346 -10.350 1.00 91.31 209 ASP A C 1
ATOM 1556 O O . ASP A 1 209 ? -5.699 -0.479 -9.515 1.00 91.31 209 ASP A O 1
ATOM 1560 N N . ALA A 1 210 ? -6.357 -1.681 -11.247 1.00 93.81 210 ALA A N 1
ATOM 1561 C CA . ALA A 1 210 ? -7.656 -1.024 -11.368 1.00 93.81 210 ALA A CA 1
ATOM 1562 C C . ALA A 1 210 ? -8.524 -1.042 -10.087 1.00 93.81 210 ALA A C 1
ATOM 1564 O O . ALA A 1 210 ? -9.534 -0.331 -10.042 1.00 93.81 210 ALA A O 1
ATOM 1565 N N . ASP A 1 211 ? -8.172 -1.833 -9.066 1.00 94.69 211 ASP A N 1
ATOM 1566 C CA . ASP A 1 211 ? -8.817 -1.805 -7.754 1.00 94.69 211 ASP A CA 1
ATOM 1567 C C . ASP A 1 211 ? -8.242 -0.733 -6.818 1.00 94.69 211 ASP A C 1
ATOM 1569 O O . ASP A 1 211 ? -8.978 -0.196 -5.984 1.00 94.69 211 ASP A O 1
ATOM 1573 N N . ALA A 1 212 ? -6.982 -0.335 -6.990 1.00 95.88 212 ALA A N 1
ATOM 1574 C CA . ALA A 1 212 ? -6.303 0.683 -6.193 1.00 95.88 212 ALA A CA 1
ATOM 1575 C C . ALA A 1 212 ? -6.638 2.120 -6.633 1.00 95.88 212 ALA A C 1
ATOM 1577 O O . ALA A 1 212 ? -5.764 2.966 -6.833 1.00 95.88 212 ALA A O 1
ATOM 1578 N N . VAL A 1 213 ? -7.933 2.416 -6.758 1.00 97.56 213 VAL A N 1
ATOM 1579 C CA . VAL A 1 213 ? -8.454 3.761 -7.041 1.00 97.56 213 VAL A CA 1
ATOM 1580 C C . VAL A 1 213 ? -9.338 4.259 -5.889 1.00 97.56 213 VAL A C 1
ATOM 1582 O O . VAL A 1 213 ? -10.003 3.439 -5.241 1.00 97.56 213 VAL A O 1
ATOM 1585 N N . PRO A 1 214 ? -9.397 5.583 -5.624 1.00 98.31 214 PRO A N 1
ATOM 1586 C CA . PRO A 1 214 ? -10.027 6.131 -4.420 1.00 98.31 214 PRO A CA 1
ATOM 1587 C C . PRO A 1 214 ? -11.444 5.620 -4.152 1.00 98.31 214 PRO A C 1
ATOM 1589 O O . PRO A 1 214 ? -11.695 5.068 -3.081 1.00 98.31 214 PRO A O 1
ATOM 1592 N N . ASP A 1 215 ? -12.344 5.691 -5.134 1.00 98.06 215 ASP A N 1
ATOM 1593 C CA . ASP A 1 215 ? -13.743 5.282 -4.955 1.00 98.06 215 ASP A CA 1
ATOM 1594 C C . ASP A 1 215 ? -13.889 3.807 -4.560 1.00 98.06 215 ASP A C 1
ATOM 1596 O O . ASP A 1 215 ? -14.714 3.462 -3.709 1.00 98.06 215 ASP A O 1
ATOM 1600 N N . ARG A 1 216 ? -13.076 2.915 -5.139 1.00 98.25 216 ARG A N 1
ATOM 1601 C CA . ARG A 1 216 ? -13.135 1.477 -4.836 1.00 98.25 216 ARG A CA 1
ATOM 1602 C C . ARG A 1 216 ? -12.665 1.190 -3.419 1.00 98.25 216 ARG A C 1
ATOM 1604 O O . ARG A 1 216 ? -13.339 0.454 -2.695 1.00 98.25 216 ARG A O 1
ATOM 1611 N N . VAL A 1 217 ? -11.566 1.809 -2.995 1.00 98.44 217 VAL A N 1
ATOM 1612 C CA . VAL A 1 217 ? -11.042 1.643 -1.633 1.00 98.44 217 VAL A CA 1
ATOM 1613 C C . VAL A 1 217 ? -11.978 2.276 -0.601 1.00 98.44 217 VAL A C 1
ATOM 1615 O O . VAL A 1 217 ? -12.288 1.640 0.407 1.00 98.44 217 VAL A O 1
ATOM 1618 N N . VAL A 1 218 ? -12.503 3.480 -0.856 1.00 98.62 218 VAL A N 1
ATOM 1619 C CA . VAL A 1 218 ? -13.497 4.136 0.014 1.00 98.62 218 VAL A CA 1
ATOM 1620 C C . VAL A 1 218 ? -14.719 3.236 0.198 1.00 98.62 218 VAL A C 1
ATOM 1622 O O . VAL A 1 218 ? -15.171 3.025 1.327 1.00 98.62 218 VAL A O 1
ATOM 1625 N N . ASN A 1 219 ? -15.242 2.666 -0.889 1.00 98.44 219 ASN A N 1
ATOM 1626 C CA . ASN A 1 219 ? -16.393 1.768 -0.837 1.00 98.44 219 ASN A CA 1
ATOM 1627 C C . ASN A 1 219 ? -16.083 0.457 -0.101 1.00 98.44 219 ASN A C 1
ATOM 1629 O O . ASN A 1 219 ? -16.919 -0.014 0.673 1.00 98.44 219 ASN A O 1
ATOM 1633 N N . LEU A 1 220 ? -14.888 -0.116 -0.284 1.00 98.31 220 LEU A N 1
ATOM 1634 C CA . LEU A 1 220 ? -14.439 -1.292 0.463 1.00 98.31 220 LEU A CA 1
ATOM 1635 C C . LEU A 1 220 ? -14.388 -1.013 1.972 1.00 98.31 220 LEU A C 1
ATOM 1637 O O . LEU A 1 220 ? -14.971 -1.774 2.743 1.00 98.31 220 LEU A O 1
ATOM 1641 N N . ILE A 1 221 ? -13.745 0.081 2.394 1.00 98.38 221 ILE A N 1
ATOM 1642 C CA . ILE A 1 221 ? -13.633 0.449 3.814 1.00 98.38 221 ILE A CA 1
ATOM 1643 C C . ILE A 1 221 ? -15.030 0.652 4.416 1.00 98.38 221 ILE A C 1
ATOM 1645 O O . ILE A 1 221 ? -15.346 0.059 5.447 1.0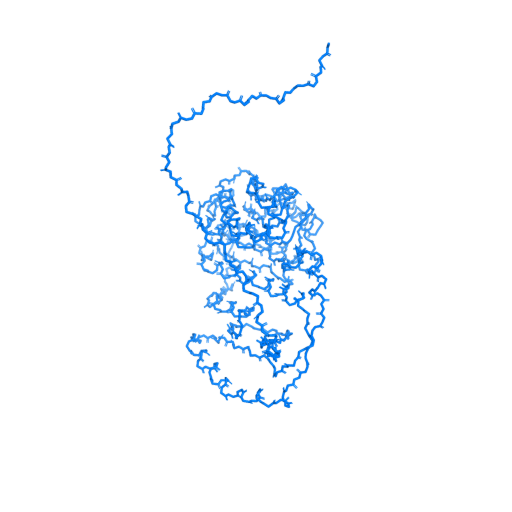0 98.38 221 ILE A O 1
ATOM 1649 N N . LYS A 1 222 ? -15.907 1.414 3.746 1.00 98.06 222 LYS A N 1
ATOM 1650 C CA . LYS A 1 222 ? -17.297 1.633 4.192 1.00 98.06 222 LYS A CA 1
ATOM 1651 C C . LYS A 1 222 ? -18.083 0.329 4.324 1.00 98.06 222 LYS A C 1
ATOM 1653 O O . LYS A 1 222 ? -18.879 0.197 5.248 1.00 98.06 222 LYS A O 1
ATOM 1658 N N . ARG A 1 223 ? -17.869 -0.631 3.418 1.00 97.56 223 ARG A N 1
ATOM 1659 C CA . ARG A 1 223 ? -18.519 -1.950 3.450 1.00 97.56 223 ARG A CA 1
ATOM 1660 C C . ARG A 1 223 ? -18.028 -2.815 4.610 1.00 97.56 223 ARG A C 1
ATOM 1662 O O . ARG A 1 223 ? -18.830 -3.530 5.202 1.00 97.56 223 ARG A O 1
ATOM 1669 N N . LEU A 1 224 ? -16.734 -2.772 4.923 1.00 97.00 224 LEU A N 1
ATOM 1670 C CA . LEU A 1 224 ? -16.141 -3.566 6.002 1.00 97.00 224 LEU A CA 1
ATOM 1671 C C . LEU A 1 224 ? -16.460 -3.000 7.389 1.00 97.00 224 LEU A C 1
ATOM 1673 O O . LEU A 1 224 ? -16.688 -3.774 8.321 1.00 97.00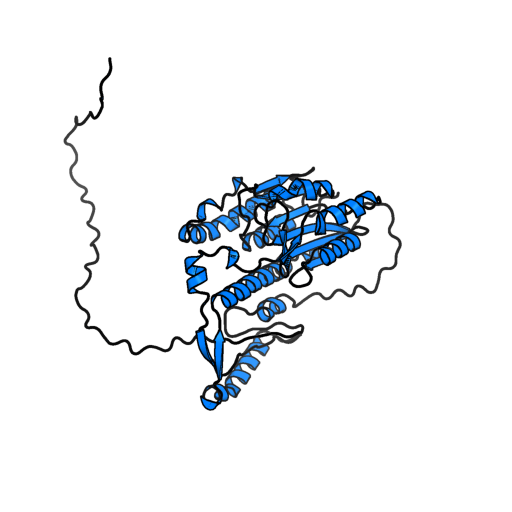 224 LEU A O 1
ATOM 1677 N N . ALA A 1 225 ? -16.511 -1.671 7.506 1.00 96.19 225 ALA A N 1
ATOM 1678 C CA . ALA A 1 225 ? -16.574 -0.956 8.775 1.00 96.19 225 ALA A CA 1
ATOM 1679 C C . ALA A 1 225 ? -17.690 -1.411 9.736 1.00 96.19 225 ALA A C 1
ATOM 1681 O O . ALA A 1 225 ? -17.396 -1.560 10.920 1.00 96.19 225 ALA A O 1
ATOM 1682 N N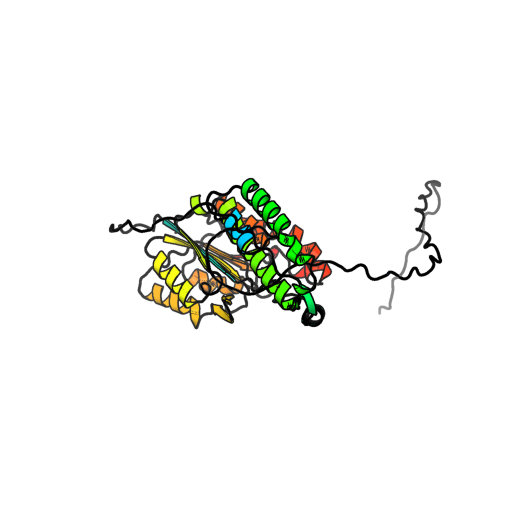 . PRO A 1 226 ? -18.934 -1.710 9.304 1.00 94.81 226 PRO A N 1
ATOM 1683 C CA . PRO A 1 226 ? -19.986 -2.154 10.221 1.00 94.81 226 PRO A CA 1
ATOM 1684 C C . PRO A 1 226 ? -19.689 -3.473 10.950 1.00 94.81 226 PRO A C 1
ATOM 1686 O O . PRO A 1 226 ? -20.298 -3.734 11.982 1.00 94.81 226 PRO A O 1
ATOM 1689 N N . GLY A 1 227 ? -18.799 -4.313 10.412 1.00 94.56 227 GLY A N 1
ATOM 1690 C CA . GLY A 1 227 ? -18.544 -5.660 10.928 1.00 94.56 227 GLY A CA 1
ATOM 1691 C C . GLY A 1 227 ? -17.097 -5.949 11.313 1.00 94.56 227 GLY A C 1
ATOM 1692 O O . GLY A 1 227 ? -16.852 -7.020 11.861 1.00 94.56 227 GLY A O 1
ATOM 1693 N N . HIS A 1 228 ? -16.158 -5.035 11.049 1.00 96.12 228 HIS A N 1
ATOM 1694 C CA . HIS A 1 228 ? -14.727 -5.294 11.216 1.00 96.12 228 HIS A CA 1
ATOM 1695 C C . HIS A 1 228 ? -13.996 -4.160 11.931 1.00 96.12 228 HIS A C 1
ATOM 1697 O O . HIS A 1 228 ? -14.304 -2.987 11.729 1.00 96.12 228 HIS A O 1
ATOM 1703 N N . ILE A 1 229 ? -12.975 -4.530 12.703 1.00 96.19 229 ILE A N 1
ATOM 1704 C CA . ILE A 1 229 ? -11.833 -3.677 13.031 1.00 96.19 229 ILE A CA 1
ATOM 1705 C C . ILE A 1 229 ? -10.894 -3.712 11.826 1.00 96.19 229 ILE A C 1
ATOM 1707 O O . ILE A 1 229 ? -10.490 -4.792 11.392 1.00 96.19 229 ILE A O 1
ATOM 1711 N N . ILE A 1 230 ? -10.575 -2.550 11.266 1.00 97.56 230 ILE A N 1
ATOM 1712 C CA . ILE A 1 230 ? -9.847 -2.437 10.003 1.00 97.56 230 ILE A CA 1
ATOM 1713 C C . ILE A 1 230 ? -8.420 -1.966 10.268 1.00 97.56 230 ILE A C 1
ATOM 1715 O O . ILE A 1 230 ? -8.213 -0.900 10.851 1.00 97.56 230 ILE A O 1
ATOM 1719 N N . ASP A 1 231 ? -7.450 -2.725 9.770 1.00 98.12 231 ASP A N 1
ATOM 1720 C CA . ASP A 1 231 ? -6.090 -2.241 9.554 1.00 98.12 231 ASP A CA 1
ATOM 1721 C C . ASP A 1 231 ? -5.904 -1.891 8.073 1.00 98.12 231 ASP A C 1
ATOM 1723 O O . ASP A 1 231 ? -6.406 -2.593 7.191 1.00 98.12 231 ASP A O 1
ATOM 1727 N N . VAL A 1 232 ? -5.182 -0.807 7.793 1.00 98.38 232 VAL A N 1
ATOM 1728 C CA . VAL A 1 232 ? -4.890 -0.344 6.431 1.00 98.38 232 VAL A CA 1
ATOM 1729 C C . VAL A 1 232 ? -3.384 -0.311 6.215 1.00 98.38 232 VAL A C 1
ATOM 1731 O O . VAL A 1 232 ? -2.664 0.340 6.964 1.00 98.38 232 VAL A O 1
ATOM 1734 N N . HIS A 1 233 ? -2.888 -0.996 5.189 1.00 97.50 233 HIS A N 1
ATOM 1735 C CA . HIS A 1 233 ? -1.485 -0.949 4.781 1.00 97.50 233 HIS A CA 1
ATOM 1736 C C . HIS A 1 233 ? -1.381 -0.215 3.437 1.00 97.50 233 HIS A C 1
ATOM 1738 O O . HIS A 1 233 ? -1.907 -0.692 2.438 1.00 97.50 233 HIS A O 1
ATOM 1744 N N . VAL A 1 234 ? -0.708 0.934 3.403 1.00 96.88 234 VAL A N 1
ATOM 1745 C CA . VAL A 1 234 ? -0.486 1.762 2.209 1.00 96.88 234 VAL A CA 1
ATOM 1746 C C . VAL A 1 234 ? 0.920 1.494 1.681 1.00 96.88 234 VAL A C 1
ATOM 1748 O O . VAL A 1 234 ? 1.899 1.891 2.307 1.00 96.88 234 VAL A O 1
ATOM 1751 N N . LEU A 1 235 ? 1.022 0.803 0.550 1.00 94.62 235 LEU A N 1
ATOM 1752 C CA . LEU A 1 235 ? 2.265 0.378 -0.098 1.00 94.62 235 LEU A CA 1
ATOM 1753 C C . LEU A 1 235 ? 2.359 1.031 -1.482 1.00 94.62 235 LEU A C 1
ATOM 1755 O O . LEU A 1 235 ? 2.235 0.371 -2.514 1.00 94.62 235 LEU A O 1
ATOM 1759 N N . THR A 1 236 ? 2.504 2.352 -1.500 1.00 92.81 236 THR A N 1
ATOM 1760 C CA . THR A 1 236 ? 2.382 3.147 -2.727 1.00 92.81 236 THR A CA 1
ATOM 1761 C C . THR A 1 236 ? 3.425 4.258 -2.800 1.00 92.81 236 THR A C 1
ATOM 1763 O O . THR A 1 236 ? 4.138 4.539 -1.837 1.00 92.81 236 THR A O 1
ATOM 1766 N N . HIS A 1 237 ? 3.501 4.980 -3.917 1.00 91.12 237 HIS A N 1
ATOM 1767 C CA . HIS A 1 237 ? 4.139 6.300 -3.900 1.00 91.12 237 HIS A CA 1
ATOM 1768 C C . HIS A 1 237 ? 3.314 7.319 -3.102 1.00 91.12 237 HIS A C 1
ATOM 1770 O O . HIS A 1 237 ? 2.098 7.184 -2.953 1.00 91.12 237 HIS A O 1
ATOM 1776 N N . GLY A 1 238 ? 3.988 8.338 -2.567 1.00 91.50 238 GLY A N 1
ATOM 1777 C CA . GLY A 1 238 ? 3.392 9.335 -1.681 1.00 91.50 238 GLY A CA 1
ATOM 1778 C C . GLY A 1 238 ? 3.974 10.728 -1.882 1.00 91.50 238 GLY A C 1
ATOM 1779 O O . GLY A 1 238 ? 5.069 10.888 -2.423 1.00 91.50 238 GLY A O 1
ATOM 1780 N N . TRP A 1 239 ? 3.207 11.719 -1.448 1.00 91.69 239 TRP A N 1
ATOM 1781 C CA . TRP A 1 239 ? 3.555 13.139 -1.385 1.00 91.69 239 TRP A CA 1
ATOM 1782 C C . TRP A 1 239 ? 2.832 13.755 -0.175 1.00 91.69 239 TRP A C 1
ATOM 1784 O O . TRP A 1 239 ? 2.120 13.044 0.535 1.00 91.69 239 TRP A O 1
ATOM 1794 N N . ASN A 1 240 ? 3.038 15.041 0.109 1.00 92.56 240 ASN A N 1
ATOM 1795 C CA . ASN A 1 240 ? 2.576 15.628 1.373 1.00 92.56 240 ASN A CA 1
ATOM 1796 C C . ASN A 1 240 ? 1.043 15.637 1.506 1.00 92.56 240 ASN A C 1
ATOM 1798 O O . ASN A 1 240 ? 0.520 15.634 2.614 1.00 92.56 240 ASN A O 1
ATOM 1802 N N . GLU A 1 241 ? 0.329 15.658 0.383 1.00 95.06 241 GLU A N 1
ATOM 1803 C CA . GLU A 1 241 ? -1.122 15.830 0.331 1.00 95.06 241 GLU A CA 1
ATOM 1804 C C . GLU A 1 241 ? -1.869 14.546 -0.073 1.00 95.06 241 GLU A C 1
ATOM 1806 O O . GLU A 1 241 ? -3.071 14.581 -0.361 1.00 95.06 241 GLU A O 1
ATOM 1811 N N . GLY A 1 242 ? -1.181 13.400 -0.129 1.00 96.12 242 GLY A N 1
ATOM 1812 C CA . GLY A 1 242 ? -1.826 12.131 -0.440 1.00 96.12 242 GLY A CA 1
ATOM 1813 C C . GLY A 1 242 ? -0.895 11.004 -0.865 1.00 96.12 242 GLY A C 1
ATOM 1814 O O . GLY A 1 242 ? 0.298 10.966 -0.561 1.00 96.12 242 GLY A O 1
ATOM 1815 N N . PHE A 1 243 ? -1.452 10.059 -1.611 1.00 96.00 243 PHE A N 1
ATOM 1816 C CA . PHE A 1 243 ? -0.697 8.944 -2.167 1.00 96.00 243 PHE A CA 1
ATOM 1817 C C . PHE A 1 243 ? -1.230 8.508 -3.529 1.00 96.00 243 PHE A C 1
ATOM 1819 O O . PHE A 1 243 ? -2.374 8.789 -3.887 1.00 96.00 243 PHE A O 1
ATOM 1826 N N . LEU A 1 244 ? -0.356 7.902 -4.329 1.00 94.38 244 LEU A N 1
ATOM 1827 C CA . LEU A 1 244 ? -0.643 7.545 -5.712 1.00 94.38 244 LEU A CA 1
ATOM 1828 C C . LEU A 1 244 ? -1.402 6.218 -5.774 1.00 94.38 244 LEU A C 1
ATOM 1830 O O . LEU A 1 244 ? -0.976 5.237 -5.172 1.00 94.38 244 LEU A O 1
ATOM 1834 N N . GLY A 1 245 ? -2.510 6.213 -6.508 1.00 94.88 245 GLY A N 1
ATOM 1835 C CA . GLY A 1 245 ? -3.209 5.012 -6.941 1.00 94.88 245 GLY A CA 1
ATOM 1836 C C . GLY A 1 245 ? -2.938 4.670 -8.401 1.00 94.88 245 GLY A C 1
ATOM 1837 O O . GLY A 1 245 ? -2.161 5.340 -9.089 1.00 94.88 245 GLY A O 1
ATOM 1838 N N . TYR A 1 246 ? -3.664 3.676 -8.898 1.00 93.38 246 TYR A N 1
ATOM 1839 C CA . TYR A 1 246 ? -3.503 3.182 -10.258 1.00 93.38 246 TYR A CA 1
ATOM 1840 C C . TYR A 1 246 ? -3.731 4.262 -11.311 1.00 93.38 246 TYR A C 1
ATOM 1842 O O . TYR A 1 246 ? -4.679 5.051 -11.230 1.00 93.38 246 TYR A O 1
ATOM 1850 N N . ASN A 1 247 ? -2.878 4.274 -12.336 1.00 90.19 247 ASN A N 1
ATOM 1851 C CA . ASN A 1 247 ? -2.994 5.152 -13.502 1.00 90.19 247 ASN A CA 1
ATOM 1852 C C . ASN A 1 247 ? -3.179 6.645 -13.144 1.00 90.19 247 ASN A C 1
ATOM 1854 O O . ASN A 1 247 ? -3.994 7.348 -13.741 1.00 90.19 247 ASN A O 1
ATOM 1858 N N . GLY A 1 248 ? -2.464 7.130 -12.123 1.00 90.00 248 GLY A N 1
ATOM 1859 C CA . GLY A 1 248 ? -2.519 8.542 -11.730 1.00 90.00 248 GLY A CA 1
ATOM 1860 C C . GLY A 1 248 ? -3.722 8.927 -10.867 1.00 90.00 248 GLY A C 1
ATOM 1861 O O . GLY A 1 248 ? -3.920 10.114 -10.613 1.00 90.00 248 GLY A O 1
ATOM 1862 N N . ASN A 1 249 ? -4.530 7.970 -10.403 1.00 95.81 249 ASN A N 1
ATOM 1863 C CA . ASN A 1 249 ? -5.661 8.257 -9.522 1.00 95.81 249 ASN A CA 1
ATOM 1864 C C . ASN A 1 249 ? -5.172 8.508 -8.093 1.00 95.81 249 ASN A C 1
ATOM 1866 O O . ASN A 1 249 ? -4.952 7.581 -7.320 1.00 95.81 249 ASN A O 1
ATOM 1870 N N . TRP A 1 250 ? -4.997 9.775 -7.733 1.00 96.31 250 TRP A N 1
ATOM 1871 C CA . TRP A 1 250 ? -4.488 10.158 -6.419 1.00 96.31 250 TRP A CA 1
ATOM 1872 C C . TRP A 1 250 ? -5.528 10.000 -5.305 1.00 96.31 250 TRP A C 1
ATOM 1874 O O . TRP A 1 250 ? -6.672 10.447 -5.420 1.00 96.31 250 TRP A O 1
ATOM 1884 N N . PHE A 1 251 ? -5.085 9.448 -4.180 1.00 98.06 251 PHE A N 1
ATOM 1885 C CA . PHE A 1 251 ? -5.778 9.440 -2.898 1.00 98.06 251 PHE A CA 1
ATOM 1886 C C . PHE A 1 251 ? -5.452 10.734 -2.150 1.00 98.06 251 PHE A C 1
ATOM 1888 O O . PHE A 1 251 ? -4.415 10.847 -1.500 1.00 98.06 251 PHE A O 1
ATOM 1895 N N . THR A 1 252 ? -6.320 11.731 -2.293 1.00 98.06 252 THR A N 1
ATOM 1896 C CA . THR A 1 252 ? -6.164 13.084 -1.735 1.00 98.06 252 THR A CA 1
ATOM 1897 C C . THR A 1 252 ? -7.238 13.362 -0.688 1.00 98.06 252 THR A C 1
ATOM 1899 O O . THR A 1 252 ? -8.121 12.533 -0.445 1.00 98.06 252 THR A O 1
ATOM 1902 N N . GLN A 1 253 ? -7.226 14.570 -0.120 1.00 98.00 253 GLN A N 1
ATOM 1903 C CA . GLN A 1 253 ? -8.336 15.075 0.690 1.00 98.00 253 GLN A CA 1
ATOM 1904 C C . GLN A 1 253 ? -9.690 14.884 -0.001 1.00 98.00 253 GLN A C 1
ATOM 1906 O O . GLN A 1 253 ? -10.574 14.228 0.545 1.00 98.00 253 GLN A O 1
ATOM 1911 N N . ALA A 1 254 ? -9.840 15.393 -1.226 1.00 98.06 254 ALA A N 1
ATOM 1912 C CA . ALA A 1 254 ? -11.120 15.397 -1.931 1.00 98.06 254 ALA A CA 1
ATOM 1913 C C . ALA A 1 254 ? -11.578 13.992 -2.354 1.00 98.06 254 ALA A C 1
ATOM 1915 O O . ALA A 1 254 ? -12.758 13.669 -2.242 1.00 98.06 254 ALA A O 1
ATOM 1916 N N . SER A 1 255 ? -10.653 13.161 -2.838 1.00 98.25 255 SER A N 1
ATOM 1917 C CA . SER A 1 255 ? -10.986 11.853 -3.416 1.00 98.25 255 SER A CA 1
ATOM 1918 C C . SER A 1 255 ? -11.068 10.721 -2.390 1.00 98.25 255 SER A C 1
ATOM 1920 O O . SER A 1 255 ? -11.713 9.713 -2.663 1.00 98.25 255 SER A O 1
ATOM 1922 N N . PHE A 1 256 ? -10.439 10.858 -1.217 1.00 98.56 256 PHE A N 1
ATOM 1923 C CA . PHE A 1 256 ? -10.328 9.761 -0.253 1.00 98.56 256 PHE A CA 1
ATOM 1924 C C . PHE A 1 256 ? -10.734 10.143 1.174 1.00 98.56 256 PHE A C 1
ATOM 1926 O O . PHE A 1 256 ? -11.678 9.563 1.719 1.00 98.56 256 PHE A O 1
ATOM 1933 N N . PHE A 1 257 ? -10.068 11.130 1.782 1.00 98.62 257 PHE A N 1
ATOM 1934 C CA . PHE A 1 257 ? -10.275 11.441 3.201 1.00 98.62 257 PHE A CA 1
ATOM 1935 C C . PHE A 1 257 ? -11.638 12.092 3.470 1.00 98.62 257 PHE A C 1
ATOM 1937 O O . PHE A 1 257 ? -12.375 11.611 4.332 1.00 98.62 257 PHE A O 1
ATOM 1944 N N . VAL A 1 258 ? -12.040 13.106 2.696 1.00 98.50 258 VAL A N 1
ATOM 1945 C CA . VAL A 1 258 ? -13.345 13.783 2.834 1.00 98.50 258 VAL A CA 1
ATOM 1946 C C . VAL A 1 258 ? -14.524 12.805 2.668 1.00 98.50 258 VAL A C 1
ATOM 1948 O O . VAL A 1 258 ? -15.413 12.801 3.525 1.00 98.50 258 VAL A O 1
ATOM 1951 N N . PRO A 1 259 ? -14.554 11.903 1.664 1.00 98.69 259 PRO A N 1
ATOM 1952 C CA . PRO A 1 259 ? -15.595 10.875 1.560 1.00 98.69 259 PRO A CA 1
ATOM 1953 C C . PRO A 1 259 ? -15.716 9.935 2.771 1.00 98.69 259 PRO A C 1
ATOM 1955 O O . PRO A 1 259 ? -16.814 9.430 3.043 1.00 98.69 259 PRO A O 1
ATOM 1958 N N . LEU A 1 260 ? -14.613 9.661 3.475 1.00 98.50 260 LEU A N 1
ATOM 1959 C CA . LEU A 1 260 ? -14.590 8.847 4.695 1.00 98.50 260 LEU A CA 1
ATOM 1960 C C . LEU A 1 260 ? -14.984 9.670 5.932 1.00 98.50 260 LEU A C 1
ATOM 1962 O O . LEU A 1 260 ? -15.754 9.186 6.764 1.00 98.50 260 LEU A O 1
ATOM 1966 N N . GLN A 1 261 ? -14.558 10.932 6.019 1.00 98.38 261 GLN A N 1
ATOM 1967 C CA . GLN A 1 261 ? -14.999 11.876 7.052 1.00 98.38 261 GLN A CA 1
ATOM 1968 C C . GLN A 1 261 ? -16.515 12.099 6.991 1.00 98.38 261 GLN A C 1
ATOM 1970 O O . GLN A 1 261 ? -17.185 12.021 8.017 1.00 98.38 261 GLN A O 1
ATOM 1975 N N . ALA A 1 262 ? -17.084 12.280 5.795 1.00 98.25 262 ALA A N 1
ATOM 1976 C CA . ALA A 1 262 ? -18.528 12.421 5.603 1.00 98.25 262 ALA A CA 1
ATOM 1977 C C . ALA A 1 262 ? -19.304 11.179 6.084 1.00 98.25 262 ALA A C 1
ATOM 1979 O O . ALA A 1 262 ? -20.369 11.291 6.691 1.00 98.25 262 ALA A O 1
ATOM 1980 N N . TYR A 1 263 ? -18.749 9.981 5.875 1.00 97.94 263 TYR A N 1
ATOM 1981 C CA . TYR A 1 263 ? -19.327 8.747 6.409 1.00 97.94 263 TYR A CA 1
ATOM 1982 C C . TYR A 1 263 ? -19.321 8.735 7.941 1.00 97.94 263 TYR A C 1
ATOM 1984 O O . TYR A 1 263 ? -20.337 8.382 8.542 1.00 97.94 263 TYR A O 1
ATOM 1992 N N . ARG A 1 264 ? -18.244 9.211 8.578 1.00 96.69 264 ARG A N 1
ATOM 1993 C CA . ARG A 1 264 ? -18.202 9.387 10.038 1.00 96.69 264 ARG A CA 1
ATOM 1994 C C . ARG A 1 264 ? -19.190 10.425 10.546 1.00 96.69 264 ARG A C 1
ATOM 1996 O O . ARG A 1 264 ? -19.897 10.162 11.514 1.00 96.69 264 ARG A O 1
ATOM 2003 N N . ALA A 1 265 ? -19.286 11.565 9.867 1.00 96.56 265 ALA A N 1
ATOM 2004 C CA . ALA A 1 265 ? -20.230 12.628 10.202 1.00 96.56 265 ALA A CA 1
ATOM 2005 C C . ALA A 1 265 ? -21.695 12.153 10.146 1.00 96.56 265 ALA A C 1
ATOM 2007 O O . ALA A 1 265 ? -22.538 12.692 10.854 1.00 96.56 265 ALA A O 1
ATOM 2008 N N . SER A 1 266 ? -21.993 11.089 9.385 1.00 97.50 266 SER A N 1
ATOM 2009 C CA . SER A 1 266 ? -23.308 10.424 9.381 1.00 97.50 266 SER A CA 1
ATOM 2010 C C . SER A 1 266 ? -23.580 9.514 10.595 1.00 97.50 266 SER A C 1
ATOM 2012 O O . SER A 1 266 ? -24.553 8.763 10.597 1.00 97.50 266 SER A O 1
ATOM 2014 N N . GLY A 1 267 ? -22.717 9.542 11.617 1.00 95.75 267 GLY A N 1
ATOM 2015 C CA . GLY A 1 267 ? -22.836 8.740 12.839 1.00 95.75 267 GLY A CA 1
ATOM 2016 C C . GLY A 1 267 ? -22.302 7.310 12.719 1.00 95.75 267 GLY A C 1
ATOM 2017 O O . GLY A 1 267 ? -22.489 6.507 13.631 1.00 95.75 267 GLY A O 1
ATOM 2018 N N . LYS A 1 268 ? -21.642 6.961 11.607 1.00 95.69 268 LYS A N 1
ATOM 2019 C CA . LYS A 1 268 ? -21.107 5.612 11.366 1.00 95.69 268 LYS A CA 1
ATOM 2020 C C . LYS A 1 268 ? -19.627 5.537 11.738 1.00 95.69 268 LYS A C 1
ATOM 2022 O O . LYS A 1 268 ? -18.841 6.395 11.351 1.00 95.69 268 LYS A O 1
ATOM 2027 N N . SER A 1 269 ? -19.214 4.490 12.446 1.00 95.06 269 SER A N 1
ATOM 2028 C CA . SER A 1 269 ? -17.788 4.257 12.713 1.00 95.06 269 SER A CA 1
ATOM 2029 C C . SER A 1 269 ? -17.090 3.656 11.491 1.00 95.06 269 SER A C 1
ATOM 2031 O O . SER A 1 269 ? -17.688 2.850 10.780 1.00 95.06 269 SER A O 1
ATOM 2033 N N . LEU A 1 270 ? -15.826 4.030 11.263 1.00 96.06 270 LEU A N 1
ATOM 2034 C CA . LEU A 1 270 ? -14.932 3.348 10.317 1.00 96.06 270 LEU A CA 1
ATOM 2035 C C . LEU A 1 270 ? -14.157 2.196 10.969 1.00 96.06 270 LEU A C 1
ATOM 2037 O O . LEU A 1 270 ? -13.630 1.355 10.252 1.00 96.06 270 LEU A O 1
ATOM 2041 N N . ASN A 1 271 ? -14.099 2.158 12.307 1.00 95.75 271 ASN A N 1
ATOM 2042 C CA . ASN A 1 271 ? -13.406 1.125 13.081 1.00 95.75 271 ASN A CA 1
ATOM 2043 C C . ASN A 1 271 ? -11.942 0.907 12.645 1.00 95.75 271 ASN A C 1
ATOM 2045 O O . ASN A 1 271 ? -11.451 -0.220 12.637 1.00 95.75 271 ASN A O 1
ATOM 2049 N N . LEU A 1 272 ? -11.248 1.990 12.273 1.00 96.50 272 LEU A N 1
ATOM 2050 C CA . LEU A 1 272 ? -9.836 1.947 11.900 1.00 96.50 272 LEU A CA 1
ATOM 2051 C C . LEU A 1 272 ? -8.984 1.759 13.156 1.00 96.50 272 LEU A C 1
ATOM 2053 O O . LEU A 1 272 ? -9.037 2.578 14.069 1.00 96.50 272 LEU A O 1
ATOM 2057 N N . ARG A 1 273 ? -8.165 0.712 13.200 1.00 96.00 273 ARG A N 1
ATOM 2058 C CA . ARG A 1 273 ? -7.215 0.501 14.294 1.00 96.00 273 ARG A CA 1
ATOM 2059 C C . ARG A 1 273 ? -5.833 0.972 13.896 1.00 96.00 273 ARG A C 1
ATOM 2061 O O . ARG A 1 273 ? -5.310 1.902 14.503 1.00 96.00 273 ARG A O 1
ATOM 2068 N N . ALA A 1 274 ? -5.241 0.329 12.901 1.00 97.50 274 ALA A N 1
ATOM 2069 C CA . ALA A 1 274 ? -3.858 0.571 12.545 1.00 97.50 274 ALA A CA 1
ATOM 2070 C C . ALA A 1 274 ? -3.732 1.008 11.088 1.00 97.50 274 ALA A C 1
ATOM 2072 O O . ALA A 1 274 ? -4.360 0.430 10.204 1.00 97.50 274 ALA A O 1
ATOM 2073 N N . VAL A 1 275 ? -2.889 2.004 10.830 1.00 98.06 275 VAL A N 1
ATOM 2074 C CA . VAL A 1 275 ? -2.504 2.394 9.474 1.00 98.06 275 VAL A CA 1
ATOM 2075 C C . VAL A 1 275 ? -0.988 2.305 9.343 1.00 98.06 275 VAL A C 1
ATOM 2077 O O . VAL A 1 275 ? -0.247 3.082 9.948 1.00 98.06 275 VAL A O 1
ATOM 2080 N N . TYR A 1 276 ? -0.534 1.333 8.558 1.00 97.50 276 TYR A N 1
ATOM 2081 C CA . TYR A 1 276 ? 0.858 1.199 8.155 1.00 97.50 276 TYR A CA 1
ATOM 2082 C C . TYR A 1 276 ? 1.067 1.881 6.801 1.00 97.50 276 TYR A C 1
ATOM 2084 O O . TYR A 1 276 ? 0.315 1.652 5.862 1.00 97.50 276 TYR A O 1
ATOM 2092 N N . GLN A 1 277 ? 2.097 2.701 6.689 1.00 96.25 277 GLN A N 1
ATOM 2093 C CA . GLN A 1 277 ? 2.403 3.568 5.568 1.00 96.25 277 GLN A CA 1
ATOM 2094 C C . GLN A 1 277 ? 3.847 3.327 5.120 1.00 96.25 277 GLN A C 1
ATOM 2096 O O . GLN A 1 277 ? 4.815 3.693 5.795 1.00 96.25 277 GLN A O 1
ATOM 2101 N N . MET A 1 278 ? 3.974 2.708 3.951 1.00 93.19 278 MET A N 1
ATOM 2102 C CA . MET A 1 278 ? 5.200 2.528 3.178 1.00 93.19 278 MET A CA 1
ATOM 2103 C C . MET A 1 278 ? 5.090 3.321 1.876 1.00 93.19 278 MET A C 1
ATOM 2105 O O . MET A 1 278 ? 5.066 2.778 0.774 1.00 93.19 278 MET A O 1
ATOM 2109 N N . ASN A 1 279 ? 4.971 4.631 2.043 1.00 91.44 279 ASN A N 1
ATOM 2110 C CA . ASN A 1 279 ? 4.946 5.627 0.989 1.00 91.44 279 ASN A CA 1
ATOM 2111 C C . ASN A 1 279 ? 5.857 6.801 1.363 1.00 91.44 279 ASN A C 1
ATOM 2113 O O . ASN A 1 279 ? 6.130 7.064 2.538 1.00 91.44 279 ASN A O 1
ATOM 2117 N N . CYS A 1 280 ? 6.360 7.519 0.358 1.00 89.81 280 CYS A N 1
ATOM 2118 C CA . CYS A 1 280 ? 7.152 8.721 0.606 1.00 89.81 280 CYS A CA 1
ATOM 2119 C C . CYS A 1 280 ? 6.331 9.725 1.417 1.00 89.81 280 CYS A C 1
ATOM 2121 O O . CYS A 1 280 ? 5.143 9.895 1.157 1.00 89.81 280 CYS A O 1
ATOM 2123 N N . VAL A 1 281 ? 6.978 10.356 2.401 1.00 90.38 281 VAL A N 1
ATOM 2124 C CA . VAL A 1 281 ? 6.424 11.413 3.260 1.00 90.38 281 VAL A CA 1
ATOM 2125 C C . VAL A 1 281 ? 5.096 11.075 3.956 1.00 90.38 281 VAL A C 1
ATOM 2127 O O . VAL A 1 281 ? 4.399 11.979 4.413 1.00 90.38 281 VAL A O 1
ATOM 2130 N N . GLY A 1 282 ? 4.757 9.788 4.115 1.00 90.94 282 GLY A N 1
ATOM 2131 C CA . GLY A 1 282 ? 3.465 9.345 4.664 1.00 90.94 282 GLY A CA 1
ATOM 2132 C C . GLY A 1 282 ? 3.153 9.855 6.076 1.00 90.94 282 GLY A C 1
ATOM 2133 O O . GLY A 1 282 ? 1.996 9.913 6.487 1.00 90.94 282 GLY A O 1
ATOM 2134 N N . GLY A 1 283 ? 4.163 10.304 6.827 1.00 92.56 283 GLY A N 1
ATOM 2135 C CA . GLY A 1 283 ? 3.981 10.956 8.122 1.00 92.56 283 GLY A CA 1
ATOM 2136 C C . GLY A 1 283 ? 3.169 12.256 8.061 1.00 92.56 283 GLY A C 1
ATOM 2137 O O . GLY A 1 283 ? 2.624 12.658 9.084 1.00 92.56 283 GLY A O 1
ATOM 2138 N N . THR A 1 284 ? 3.055 12.889 6.893 1.00 94.75 284 THR A N 1
ATOM 2139 C CA . THR A 1 284 ? 2.201 14.072 6.670 1.00 94.75 284 THR A CA 1
ATOM 2140 C C . THR A 1 284 ? 0.706 13.754 6.730 1.00 94.75 284 THR A C 1
ATOM 2142 O O . THR A 1 284 ? -0.078 14.620 7.090 1.00 94.75 284 THR A O 1
ATOM 2145 N N . LEU A 1 285 ? 0.320 12.498 6.487 1.00 96.44 285 LEU A N 1
ATOM 2146 C CA . LEU A 1 285 ? -1.077 12.047 6.458 1.00 96.44 285 LEU A CA 1
ATOM 2147 C C . LEU A 1 285 ? -1.564 11.490 7.805 1.00 96.44 285 LEU A C 1
ATOM 2149 O O . LEU A 1 285 ? -2.682 10.989 7.912 1.00 96.44 285 LEU A O 1
ATOM 2153 N N . LYS A 1 286 ? -0.727 11.514 8.854 1.00 95.88 286 LYS A N 1
ATOM 2154 C CA . LYS A 1 286 ? -1.075 10.940 10.169 1.00 95.88 286 LYS A CA 1
ATOM 2155 C C . LYS A 1 286 ? -2.293 11.621 10.784 1.00 95.88 286 LYS A C 1
ATOM 2157 O O . LYS A 1 286 ? -3.143 10.941 11.360 1.00 95.88 286 LYS A O 1
ATOM 2162 N N . ASP A 1 287 ? -2.385 12.936 10.641 1.00 95.88 287 ASP A N 1
ATOM 2163 C CA . ASP A 1 287 ? -3.495 13.713 11.189 1.00 95.88 287 ASP A CA 1
ATOM 2164 C C . ASP A 1 287 ? -4.794 13.383 10.448 1.00 95.88 287 ASP A C 1
ATOM 2166 O O . ASP A 1 287 ? -5.830 13.206 11.079 1.00 95.88 287 ASP A O 1
ATOM 2170 N N . ASP A 1 288 ? -4.730 13.147 9.137 1.00 97.62 288 ASP A N 1
ATOM 2171 C CA . ASP A 1 288 ? -5.889 12.723 8.351 1.00 97.62 288 ASP A CA 1
ATOM 2172 C C . ASP A 1 288 ? -6.387 11.335 8.760 1.00 97.62 288 ASP A C 1
ATOM 2174 O O . ASP A 1 288 ? -7.578 11.133 9.007 1.00 97.62 288 ASP A O 1
ATOM 2178 N N . TRP A 1 289 ? -5.477 10.368 8.901 1.00 98.06 289 TRP A N 1
ATOM 2179 C CA . TRP A 1 289 ? -5.820 9.015 9.341 1.00 98.06 289 TRP A CA 1
ATOM 2180 C C . TRP A 1 289 ? -6.357 8.979 10.778 1.00 98.06 289 TRP A C 1
ATOM 2182 O O . TRP A 1 289 ? -7.339 8.286 11.059 1.00 98.06 289 TRP A O 1
ATOM 2192 N N . THR A 1 290 ? -5.763 9.743 11.695 1.00 96.31 290 THR A N 1
ATOM 2193 C CA . THR A 1 290 ? -6.262 9.845 13.078 1.00 96.31 290 THR A CA 1
ATOM 2194 C C . THR A 1 290 ? -7.588 10.610 13.147 1.00 96.31 290 THR A C 1
ATOM 2196 O O . THR A 1 290 ? -8.483 10.206 13.891 1.00 96.31 290 THR A O 1
ATOM 2199 N N . ALA A 1 291 ? -7.806 11.615 12.290 1.00 95.88 291 ALA A N 1
ATOM 2200 C CA . ALA A 1 291 ? -9.101 12.273 12.103 1.00 95.88 291 ALA A CA 1
ATOM 2201 C C . ALA A 1 291 ? -10.165 11.349 11.484 1.00 95.88 291 ALA A C 1
ATOM 2203 O O . ALA A 1 291 ? -11.360 11.620 11.611 1.00 95.88 291 ALA A O 1
ATOM 2204 N N . LEU A 1 292 ? -9.783 10.224 10.873 1.00 97.25 292 LEU A N 1
ATOM 2205 C CA . LEU A 1 292 ? -10.687 9.126 10.503 1.00 97.25 292 LEU A CA 1
ATOM 2206 C C . LEU A 1 292 ? -10.909 8.105 11.635 1.00 97.25 292 LEU A C 1
ATOM 2208 O O . LEU A 1 292 ? -11.730 7.198 11.493 1.00 97.25 292 LEU A O 1
ATOM 2212 N N . GLY A 1 293 ? -10.249 8.281 12.778 1.00 95.19 293 GLY A N 1
ATOM 2213 C CA . GLY A 1 293 ? -10.392 7.438 13.962 1.00 95.19 293 GLY A CA 1
ATOM 2214 C C . GLY A 1 293 ? -9.366 6.313 14.069 1.00 95.19 293 GLY A C 1
ATOM 2215 O O . GLY A 1 293 ? -9.570 5.431 14.893 1.00 95.19 293 GLY A O 1
ATOM 2216 N N . ALA A 1 294 ? -8.290 6.326 13.273 1.00 96.62 294 ALA A N 1
ATOM 2217 C CA . ALA A 1 294 ? -7.201 5.366 13.438 1.00 96.62 294 ALA A CA 1
ATOM 2218 C C . ALA A 1 294 ? -6.546 5.502 14.824 1.00 96.62 294 ALA A C 1
ATOM 2220 O O . ALA A 1 294 ? -6.150 6.596 15.233 1.00 96.62 294 ALA A O 1
ATOM 2221 N N . VAL A 1 295 ? -6.392 4.379 15.528 1.00 95.81 295 VAL A N 1
ATOM 2222 C CA . VAL A 1 295 ? -5.761 4.315 16.859 1.00 95.81 295 VAL A CA 1
ATOM 2223 C C . VAL A 1 295 ? -4.251 4.517 16.772 1.00 95.81 295 VAL A C 1
ATOM 2225 O O . VAL A 1 295 ? -3.658 5.145 17.653 1.00 95.81 295 VAL A O 1
ATOM 2228 N N . VAL A 1 296 ? -3.622 3.988 15.722 1.00 95.56 296 VAL A N 1
ATOM 2229 C CA . VAL A 1 296 ? -2.188 4.132 15.483 1.00 95.56 296 VAL A CA 1
ATOM 2230 C C . VAL A 1 296 ? -1.879 4.267 14.000 1.00 95.56 296 VAL A C 1
ATOM 2232 O O . VAL A 1 296 ? -2.432 3.557 13.164 1.00 95.56 296 VAL A O 1
ATOM 2235 N N . VAL A 1 297 ? -0.965 5.176 13.676 1.00 97.12 297 VAL A N 1
ATOM 2236 C CA . VAL A 1 297 ? -0.522 5.449 12.308 1.00 97.12 297 VAL A CA 1
ATOM 2237 C C . VAL A 1 297 ? 0.991 5.612 12.316 1.00 97.12 297 VAL A C 1
ATOM 2239 O O . VAL A 1 297 ? 1.519 6.363 13.141 1.00 97.12 297 VAL A O 1
ATOM 2242 N N . ASN A 1 298 ? 1.708 4.935 11.420 1.00 96.44 298 ASN A N 1
ATOM 2243 C CA . ASN A 1 298 ? 3.132 5.208 11.206 1.00 96.44 298 ASN A CA 1
ATOM 2244 C C . ASN A 1 298 ? 3.353 6.098 9.967 1.00 96.44 298 ASN A C 1
ATOM 2246 O O . ASN A 1 298 ? 2.424 6.409 9.229 1.00 96.44 298 ASN A O 1
ATOM 2250 N N . GLY A 1 299 ? 4.593 6.520 9.736 1.00 93.44 299 GLY A N 1
ATOM 2251 C CA . GLY A 1 299 ? 5.000 7.174 8.493 1.00 93.44 299 GLY A CA 1
ATOM 2252 C C . GLY A 1 299 ? 6.327 7.916 8.627 1.00 93.44 299 GLY A C 1
ATOM 2253 O O . GLY A 1 299 ? 6.776 8.219 9.739 1.00 93.44 299 GLY A O 1
ATOM 2254 N N . THR A 1 300 ? 6.968 8.211 7.496 1.00 90.25 300 THR A N 1
ATOM 2255 C CA . THR A 1 300 ? 8.204 9.010 7.453 1.00 90.25 300 THR A CA 1
ATOM 2256 C C . THR A 1 300 ? 7.912 10.507 7.472 1.00 90.25 300 THR A C 1
ATOM 2258 O O . THR A 1 300 ? 6.886 10.947 6.962 1.00 90.25 300 THR A O 1
ATOM 2261 N N . GLN A 1 301 ? 8.801 11.316 8.057 1.00 87.19 301 GLN A N 1
ATOM 2262 C CA . GLN A 1 301 ? 8.614 12.777 8.091 1.00 87.19 301 GLN A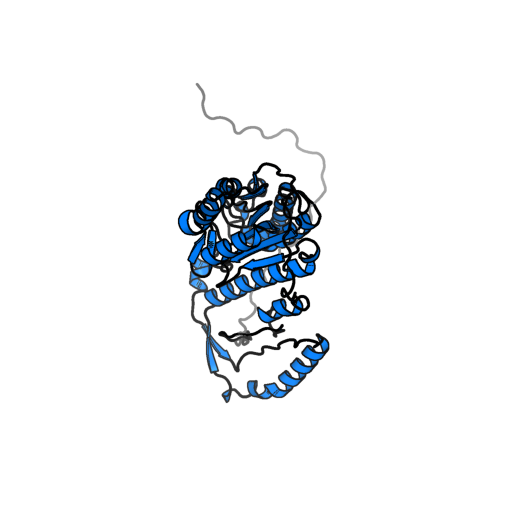 CA 1
ATOM 2263 C C . GLN A 1 301 ? 8.623 13.399 6.673 1.00 87.19 301 GLN A C 1
ATOM 2265 O O . GLN A 1 301 ? 9.113 12.796 5.718 1.00 87.19 301 GLN A O 1
ATOM 2270 N N . GLN A 1 302 ? 8.116 14.633 6.568 1.00 80.06 302 GLN A N 1
ATOM 2271 C CA . GLN A 1 302 ? 7.754 15.367 5.339 1.00 80.06 302 GLN A CA 1
ATOM 2272 C C . GLN A 1 302 ? 8.823 15.468 4.231 1.00 80.06 302 GLN A C 1
ATOM 2274 O O . GLN A 1 302 ? 8.504 15.815 3.104 1.00 80.06 302 GLN A O 1
ATOM 2279 N N . GLN A 1 303 ? 10.094 15.191 4.509 1.00 79.69 303 GLN A N 1
ATOM 2280 C CA . GLN A 1 303 ? 11.177 15.317 3.521 1.00 79.69 303 GLN A CA 1
ATOM 2281 C C . GLN A 1 303 ? 11.796 13.967 3.140 1.00 79.69 303 GLN A C 1
ATOM 2283 O O . GLN A 1 303 ? 12.833 13.926 2.480 1.00 79.69 303 GLN A O 1
ATOM 2288 N N . TYR A 1 304 ? 11.199 12.855 3.583 1.00 81.88 304 TYR A N 1
ATOM 2289 C CA . TYR A 1 304 ? 11.858 11.557 3.547 1.00 81.88 304 TYR A CA 1
ATOM 2290 C C . TYR A 1 304 ? 11.025 10.445 2.938 1.00 81.88 304 TYR A C 1
ATOM 2292 O O . TYR A 1 304 ? 9.808 10.338 3.115 1.00 81.88 304 TYR A O 1
ATOM 2300 N N . ASN A 1 305 ? 11.746 9.557 2.264 1.00 80.69 305 ASN A N 1
ATOM 2301 C CA . ASN A 1 305 ? 11.169 8.465 1.511 1.00 80.69 305 ASN A CA 1
ATOM 2302 C C . ASN A 1 305 ? 11.028 7.214 2.375 1.00 80.69 305 ASN A C 1
ATOM 2304 O O . ASN A 1 305 ? 11.928 6.858 3.140 1.00 80.69 305 ASN A O 1
ATOM 2308 N N . ASN A 1 306 ? 9.906 6.523 2.187 1.00 82.38 306 ASN A N 1
ATOM 2309 C CA . ASN A 1 306 ? 9.690 5.175 2.686 1.00 82.38 306 ASN A CA 1
ATOM 2310 C C . ASN A 1 306 ? 9.419 4.227 1.514 1.00 82.38 306 ASN A C 1
ATOM 2312 O O . ASN A 1 306 ? 8.298 3.773 1.319 1.00 82.38 306 ASN A O 1
ATOM 2316 N N . ASN A 1 307 ? 10.426 4.011 0.666 1.00 72.62 307 ASN A N 1
ATOM 2317 C CA . ASN A 1 307 ? 10.281 3.272 -0.592 1.00 72.62 307 ASN A CA 1
ATOM 2318 C C . ASN A 1 307 ? 11.106 1.975 -0.622 1.00 72.62 307 ASN A C 1
ATOM 2320 O O . ASN A 1 307 ? 11.683 1.633 -1.651 1.00 72.62 307 ASN A O 1
ATOM 2324 N N . MET A 1 308 ? 11.181 1.266 0.507 1.00 84.38 308 MET A N 1
ATOM 2325 C CA . MET A 1 308 ? 11.899 -0.007 0.628 1.00 84.38 308 MET A CA 1
ATOM 2326 C C . MET A 1 308 ? 10.898 -1.170 0.645 1.00 84.38 308 MET A C 1
ATOM 2328 O O . MET A 1 308 ? 10.460 -1.559 1.723 1.00 84.38 308 MET A O 1
ATOM 2332 N N . PRO A 1 309 ? 10.509 -1.735 -0.512 1.00 78.00 309 PRO A N 1
ATOM 2333 C CA . PRO A 1 309 ? 9.395 -2.684 -0.600 1.00 78.00 309 PRO A CA 1
ATOM 2334 C C . PRO A 1 309 ? 9.559 -3.927 0.283 1.00 78.00 309 PRO A C 1
ATOM 2336 O O . PRO A 1 309 ? 8.584 -4.435 0.832 1.00 78.00 309 PRO A O 1
ATOM 2339 N N . HIS A 1 310 ? 10.790 -4.398 0.492 1.00 81.12 310 HIS A N 1
ATOM 2340 C CA . HIS A 1 310 ? 11.070 -5.533 1.375 1.00 81.12 310 HIS A CA 1
ATOM 2341 C C . HIS A 1 310 ? 10.826 -5.236 2.854 1.00 81.12 310 HIS A C 1
ATOM 2343 O O . HIS A 1 310 ? 10.625 -6.180 3.616 1.00 81.12 310 HIS A O 1
ATOM 2349 N N . GLN A 1 311 ? 10.763 -3.965 3.268 1.00 89.75 311 GLN A N 1
ATOM 2350 C CA . GLN A 1 311 ? 10.366 -3.586 4.626 1.00 89.75 311 GLN A CA 1
ATOM 2351 C C . GLN A 1 311 ? 9.025 -4.210 5.014 1.00 89.75 311 GLN A C 1
ATOM 2353 O O . GLN A 1 311 ? 8.852 -4.625 6.160 1.00 89.75 311 GLN A O 1
ATOM 2358 N N . TYR A 1 312 ? 8.088 -4.313 4.071 1.00 92.25 312 TYR A N 1
ATOM 2359 C CA . TYR A 1 312 ? 6.754 -4.819 4.356 1.00 92.25 312 TYR A CA 1
ATOM 2360 C C . TYR A 1 312 ? 6.759 -6.242 4.935 1.00 92.25 312 TYR A C 1
ATOM 2362 O O . TYR A 1 312 ? 5.990 -6.529 5.849 1.00 92.25 312 TYR A O 1
ATOM 2370 N N . PHE A 1 313 ? 7.660 -7.119 4.478 1.00 89.81 313 PHE A N 1
ATOM 2371 C CA . PHE A 1 313 ? 7.755 -8.498 4.980 1.00 89.81 313 PHE A CA 1
ATOM 2372 C C . PHE A 1 313 ? 8.193 -8.549 6.434 1.00 89.81 313 PHE A C 1
ATOM 2374 O O . PHE A 1 313 ? 7.594 -9.251 7.249 1.00 89.81 313 PHE A O 1
ATOM 2381 N N . HIS A 1 314 ? 9.212 -7.759 6.766 1.00 91.25 314 HIS A N 1
ATOM 2382 C CA . HIS A 1 314 ? 9.678 -7.627 8.138 1.00 91.25 314 HIS A CA 1
ATOM 2383 C C . HIS A 1 314 ? 8.583 -7.017 9.012 1.00 91.25 314 HIS A C 1
ATOM 2385 O O . HIS A 1 314 ? 8.311 -7.519 10.100 1.00 91.25 314 HIS A O 1
ATOM 2391 N N . PHE A 1 315 ? 7.911 -5.969 8.519 1.00 94.44 315 PHE A N 1
ATOM 2392 C CA . PHE A 1 315 ? 6.820 -5.320 9.238 1.00 94.44 315 PHE A CA 1
ATOM 2393 C C . PHE A 1 315 ? 5.716 -6.320 9.558 1.00 94.44 315 PHE A C 1
ATOM 2395 O O . PHE A 1 315 ? 5.343 -6.447 10.720 1.00 94.44 315 PHE A O 1
ATOM 2402 N N . LEU A 1 316 ? 5.244 -7.055 8.552 1.00 93.31 316 LEU A N 1
ATOM 2403 C CA . LEU A 1 316 ? 4.170 -8.022 8.707 1.00 93.31 316 LEU A CA 1
ATOM 2404 C C . LEU A 1 316 ? 4.566 -9.127 9.697 1.00 93.31 316 LEU A C 1
ATOM 2406 O O . LEU A 1 316 ? 3.785 -9.444 10.587 1.00 93.31 316 LEU A O 1
ATOM 2410 N N . GLY A 1 317 ? 5.801 -9.636 9.631 1.00 92.00 317 GLY A N 1
ATOM 2411 C CA . GLY A 1 317 ? 6.306 -10.623 10.590 1.00 92.00 317 GLY A CA 1
ATOM 2412 C C . GLY A 1 317 ? 6.318 -10.108 12.036 1.00 92.00 317 GLY A C 1
ATOM 2413 O O . GLY A 1 317 ? 5.856 -10.796 12.947 1.00 92.00 317 GLY A O 1
ATOM 2414 N N . TYR A 1 318 ? 6.791 -8.879 12.264 1.00 93.94 318 TYR A N 1
ATOM 2415 C CA . TYR A 1 318 ? 6.776 -8.265 13.597 1.00 93.94 318 TYR A CA 1
ATOM 2416 C C . TYR A 1 318 ? 5.357 -7.954 14.086 1.00 93.94 318 TYR A C 1
ATOM 2418 O O . TYR A 1 318 ? 5.030 -8.238 15.240 1.00 93.94 318 TYR A O 1
ATOM 2426 N N . TRP A 1 319 ? 4.516 -7.414 13.208 1.00 94.25 319 TRP A N 1
ATOM 2427 C CA . TRP A 1 319 ? 3.146 -7.015 13.506 1.00 94.25 319 TRP A CA 1
ATOM 2428 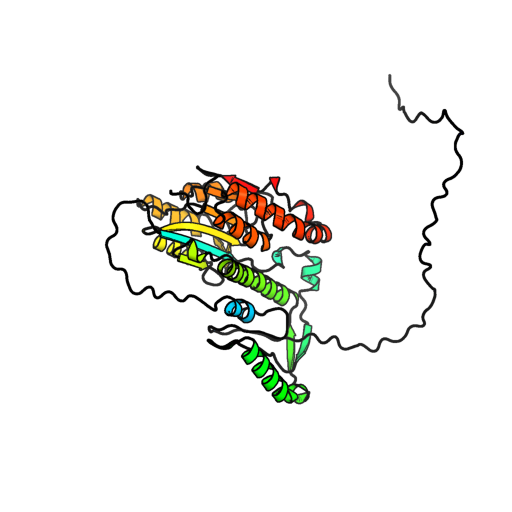C C . TRP A 1 319 ? 2.268 -8.211 13.885 1.00 94.25 319 TRP A C 1
ATOM 2430 O O . TRP A 1 319 ? 1.612 -8.201 14.930 1.00 94.25 319 TRP A O 1
ATOM 2440 N N . LEU A 1 320 ? 2.310 -9.275 13.076 1.00 91.25 320 LEU A N 1
ATOM 2441 C CA . LEU A 1 320 ? 1.586 -10.522 13.337 1.00 91.25 320 LEU A CA 1
ATOM 2442 C C . LEU A 1 320 ? 2.154 -11.271 14.549 1.00 91.25 320 LEU A C 1
ATOM 2444 O O . LEU A 1 320 ? 1.401 -11.891 15.297 1.00 91.25 320 LEU A O 1
ATOM 2448 N N . GLY A 1 321 ? 3.455 -11.118 14.818 1.00 89.19 321 GLY A N 1
ATOM 2449 C CA . GLY A 1 321 ? 4.116 -11.552 16.051 1.00 89.19 321 GLY A CA 1
ATOM 2450 C C . GLY A 1 321 ? 3.742 -10.744 17.304 1.00 89.19 321 GLY A C 1
ATOM 2451 O O . GLY A 1 321 ? 4.430 -10.853 18.317 1.00 89.19 321 GLY A O 1
ATOM 2452 N N . ILE A 1 322 ? 2.676 -9.933 17.246 1.00 83.19 322 ILE A N 1
ATOM 2453 C CA . ILE A 1 322 ? 2.107 -9.159 18.363 1.00 83.19 322 ILE A CA 1
ATOM 2454 C C . ILE A 1 322 ? 3.100 -8.118 18.908 1.00 83.19 322 ILE A C 1
ATOM 2456 O O . ILE A 1 322 ? 3.092 -7.762 20.086 1.00 83.19 322 ILE A O 1
ATOM 2460 N N . ARG A 1 323 ? 3.964 -7.575 18.046 1.00 82.31 323 ARG A N 1
ATOM 2461 C CA . ARG A 1 323 ? 4.745 -6.384 18.396 1.00 82.31 323 ARG A CA 1
ATOM 2462 C C . ARG A 1 323 ? 3.909 -5.136 18.130 1.00 82.31 323 ARG A C 1
ATOM 2464 O O . ARG A 1 323 ? 3.145 -5.077 17.170 1.00 82.31 323 ARG A O 1
ATOM 2471 N N . GLY A 1 324 ? 4.060 -4.125 18.984 1.00 88.88 324 GLY A N 1
ATOM 2472 C CA . GLY A 1 324 ? 3.385 -2.840 18.798 1.00 88.88 324 GLY A CA 1
ATOM 2473 C C . GLY A 1 324 ? 3.729 -2.205 17.445 1.00 88.88 324 GLY A C 1
ATOM 2474 O O . GLY A 1 324 ? 4.809 -2.452 16.900 1.00 88.88 324 GLY A O 1
ATOM 2475 N N . MET A 1 325 ? 2.837 -1.376 16.899 1.00 93.50 325 MET A N 1
ATOM 2476 C CA . MET A 1 325 ? 3.015 -0.732 15.587 1.00 93.50 325 MET A CA 1
ATOM 2477 C C . MET A 1 325 ? 4.333 0.048 15.497 1.00 93.50 325 MET A C 1
ATOM 2479 O O . MET A 1 325 ? 5.032 -0.053 14.488 1.00 93.50 325 MET A O 1
ATOM 2483 N N . SER A 1 326 ? 4.698 0.786 16.553 1.00 92.12 326 SER A N 1
ATOM 2484 C CA . SER A 1 326 ? 5.955 1.547 16.602 1.00 92.12 326 SER A CA 1
ATOM 2485 C C . SER A 1 326 ? 7.181 0.653 16.453 1.00 92.12 326 SER A C 1
ATOM 2487 O O . SER A 1 326 ? 8.016 0.875 15.575 1.00 92.12 326 SER A O 1
ATOM 2489 N N . GLU A 1 327 ? 7.240 -0.428 17.230 1.00 93.12 327 GLU A N 1
ATOM 2490 C CA . GLU A 1 327 ? 8.361 -1.364 17.190 1.00 93.12 327 GLU A CA 1
ATOM 2491 C C . GLU A 1 327 ? 8.419 -2.132 15.865 1.00 93.12 327 GLU A C 1
ATOM 2493 O O . GLU A 1 327 ? 9.490 -2.250 15.269 1.00 93.12 327 GLU A O 1
ATOM 2498 N N . SER A 1 328 ? 7.272 -2.610 15.371 1.00 94.56 328 SER A N 1
ATOM 2499 C CA . SER A 1 328 ? 7.174 -3.322 14.089 1.00 94.56 328 SER A CA 1
ATOM 2500 C C . SER A 1 328 ? 7.625 -2.440 12.926 1.00 94.56 328 SER A C 1
ATOM 2502 O O . SER A 1 328 ? 8.389 -2.869 12.059 1.00 94.56 328 SER A O 1
ATOM 2504 N N . SER A 1 329 ? 7.199 -1.177 12.927 1.00 93.69 329 SER A N 1
ATOM 2505 C CA . SER A 1 329 ? 7.590 -0.185 11.926 1.00 93.69 329 SER A CA 1
ATOM 2506 C C . SER A 1 329 ? 9.089 0.104 11.986 1.00 93.69 329 SER A C 1
ATOM 2508 O O . SER A 1 329 ? 9.768 0.010 10.966 1.00 93.69 329 SER A O 1
ATOM 2510 N N . ARG A 1 330 ? 9.622 0.408 13.176 1.00 93.12 330 ARG A N 1
ATOM 2511 C CA . ARG A 1 330 ? 11.037 0.753 13.363 1.00 93.12 330 ARG A CA 1
ATOM 2512 C C . ARG A 1 330 ? 11.955 -0.397 12.961 1.00 93.12 330 ARG A C 1
ATOM 2514 O O . ARG A 1 330 ? 12.835 -0.197 12.130 1.00 93.12 330 ARG A O 1
ATOM 2521 N N . ARG A 1 331 ? 11.723 -1.603 13.492 1.00 93.75 331 ARG A N 1
ATOM 2522 C CA . ARG A 1 331 ? 12.561 -2.774 13.188 1.00 93.75 331 ARG A CA 1
ATOM 2523 C C . ARG A 1 331 ? 12.504 -3.169 11.727 1.00 93.75 331 ARG A C 1
ATOM 2525 O O . ARG A 1 331 ? 13.533 -3.470 11.143 1.00 93.75 331 ARG A O 1
ATOM 2532 N N . SER A 1 332 ? 11.317 -3.148 11.124 1.00 93.44 332 SER A N 1
ATOM 2533 C CA . SER A 1 332 ? 11.208 -3.466 9.702 1.00 93.44 332 SER A CA 1
ATOM 2534 C C . SER A 1 332 ? 12.025 -2.510 8.843 1.00 93.44 332 SER A C 1
ATOM 2536 O O . SER A 1 332 ? 12.687 -2.947 7.904 1.00 93.44 332 SER A O 1
ATOM 2538 N N . TYR A 1 333 ? 12.010 -1.215 9.172 1.00 91.06 333 TYR A N 1
ATOM 2539 C CA . TYR A 1 333 ? 12.814 -0.219 8.473 1.00 91.06 333 TYR A CA 1
ATOM 2540 C C . TYR A 1 333 ? 14.310 -0.439 8.714 1.00 91.06 333 TYR A C 1
ATOM 2542 O O . TYR A 1 333 ? 15.091 -0.322 7.777 1.00 91.06 333 TYR A O 1
ATOM 2550 N N . GLU A 1 334 ? 14.722 -0.769 9.942 1.00 90.62 334 GLU A N 1
ATOM 2551 C CA . GLU A 1 334 ? 16.114 -1.116 10.270 1.00 90.62 334 GLU A CA 1
ATOM 2552 C C . GLU A 1 334 ? 16.610 -2.300 9.447 1.00 90.62 334 GLU A C 1
ATOM 2554 O O . GLU A 1 334 ? 17.638 -2.185 8.777 1.00 90.62 334 GLU A O 1
ATOM 2559 N N . ASP A 1 335 ? 15.848 -3.393 9.441 1.00 91.44 335 ASP A N 1
ATOM 2560 C CA . ASP A 1 335 ? 16.164 -4.593 8.673 1.00 91.44 335 ASP A CA 1
ATOM 2561 C C . ASP A 1 335 ? 16.274 -4.251 7.185 1.00 91.44 335 ASP A C 1
ATOM 2563 O O . ASP A 1 335 ? 17.272 -4.555 6.533 1.00 91.44 335 ASP A O 1
ATOM 2567 N N . ALA A 1 336 ? 15.287 -3.530 6.649 1.00 88.69 336 ALA A N 1
ATOM 2568 C CA . ALA A 1 336 ? 15.285 -3.125 5.254 1.00 88.69 336 ALA A CA 1
ATOM 2569 C C . ALA A 1 336 ? 16.462 -2.202 4.905 1.00 88.69 336 ALA A C 1
ATOM 2571 O O . ALA A 1 336 ? 17.066 -2.340 3.834 1.00 88.69 336 ALA A O 1
ATOM 2572 N N . ALA A 1 337 ? 16.823 -1.284 5.799 1.00 85.94 337 ALA A N 1
ATOM 2573 C CA . ALA A 1 337 ? 17.908 -0.337 5.599 1.00 85.94 337 ALA A CA 1
ATOM 2574 C C . ALA A 1 337 ? 19.271 -1.028 5.477 1.00 85.94 337 ALA A C 1
ATOM 2576 O O . ALA A 1 337 ? 20.103 -0.558 4.699 1.00 85.94 337 ALA A O 1
ATOM 2577 N N . LEU A 1 338 ? 19.497 -2.142 6.187 1.00 85.56 338 LEU A N 1
ATOM 2578 C CA . LEU A 1 338 ? 20.745 -2.914 6.105 1.00 85.56 338 LEU A CA 1
ATOM 2579 C C . LEU A 1 338 ? 21.038 -3.374 4.672 1.00 85.56 338 LEU A C 1
ATOM 2581 O O . LEU A 1 338 ? 22.164 -3.228 4.198 1.00 85.56 338 LEU A O 1
ATOM 2585 N N . TYR A 1 339 ? 20.019 -3.860 3.964 1.00 82.19 339 TYR A N 1
ATOM 2586 C CA . TYR A 1 339 ? 20.159 -4.346 2.588 1.00 82.19 339 TYR A CA 1
ATOM 2587 C C . TYR A 1 339 ? 20.125 -3.220 1.552 1.00 82.19 339 TYR A C 1
ATOM 2589 O O . TYR A 1 339 ? 20.774 -3.299 0.511 1.00 82.19 339 TYR A O 1
ATOM 2597 N N . THR A 1 340 ? 19.377 -2.153 1.833 1.00 80.62 340 THR A N 1
ATOM 2598 C CA . THR A 1 340 ? 19.115 -1.098 0.844 1.00 80.62 340 THR A CA 1
ATOM 2599 C C . THR A 1 340 ? 20.205 -0.038 0.806 1.00 80.62 340 THR A C 1
ATOM 2601 O O . THR A 1 340 ? 20.519 0.483 -0.264 1.00 80.62 340 THR A O 1
ATOM 2604 N N . ARG A 1 341 ? 20.807 0.300 1.954 1.00 80.12 341 ARG A N 1
ATOM 2605 C CA . ARG A 1 341 ? 21.816 1.367 2.046 1.00 80.12 341 ARG A CA 1
ATOM 2606 C C . ARG A 1 341 ? 23.004 1.171 1.102 1.00 80.12 341 ARG A C 1
ATOM 2608 O O . ARG A 1 341 ? 23.351 2.161 0.463 1.00 80.12 341 ARG A O 1
ATOM 2615 N N . PRO A 1 342 ? 23.598 -0.031 0.952 1.00 78.19 342 PRO A N 1
ATOM 2616 C CA . PRO A 1 342 ? 24.671 -0.243 -0.019 1.00 78.19 342 PRO A CA 1
ATOM 2617 C C . PRO A 1 342 ? 24.237 0.034 -1.461 1.00 78.19 342 PRO A C 1
ATOM 2619 O O . PRO A 1 342 ? 25.003 0.578 -2.242 1.00 78.19 342 PRO A O 1
ATOM 2622 N N . ILE A 1 343 ? 22.995 -0.294 -1.821 1.00 74.81 343 ILE A N 1
ATOM 2623 C CA . ILE A 1 343 ? 22.468 -0.043 -3.168 1.00 74.81 343 ILE A CA 1
ATOM 2624 C C . ILE A 1 343 ? 22.212 1.456 -3.360 1.00 74.81 343 ILE A C 1
ATOM 2626 O O . ILE A 1 343 ? 22.587 2.036 -4.375 1.00 74.81 343 ILE A O 1
ATOM 2630 N N . TYR A 1 344 ? 21.612 2.113 -2.367 1.00 72.88 344 TYR A N 1
ATOM 2631 C CA . TYR A 1 344 ? 21.291 3.538 -2.443 1.00 72.88 344 TYR A CA 1
ATOM 2632 C C . TYR A 1 344 ? 22.533 4.428 -2.350 1.00 72.88 344 TYR A C 1
ATOM 2634 O O . TYR A 1 344 ? 22.534 5.523 -2.913 1.00 72.88 344 TYR A O 1
ATOM 2642 N N . SER A 1 345 ? 23.596 3.994 -1.670 1.00 74.31 345 SER A N 1
ATOM 2643 C CA . SER A 1 345 ? 24.860 4.732 -1.638 1.00 74.31 345 SER A CA 1
ATOM 2644 C C . SER A 1 345 ? 25.527 4.768 -3.014 1.00 74.31 345 SER A C 1
ATOM 2646 O O . SER A 1 345 ? 26.038 5.820 -3.391 1.00 74.31 345 SER A O 1
ATOM 2648 N N . LEU A 1 346 ? 25.432 3.687 -3.801 1.00 72.44 346 LEU A N 1
ATOM 2649 C CA . LEU A 1 346 ? 25.950 3.638 -5.175 1.00 72.44 346 LEU A CA 1
ATOM 2650 C C . LEU A 1 346 ? 25.281 4.662 -6.103 1.00 72.44 346 LEU A C 1
ATOM 2652 O O . LEU A 1 346 ? 25.915 5.141 -7.037 1.00 72.44 346 LEU A O 1
ATOM 2656 N N . VAL A 1 347 ? 24.025 5.026 -5.832 1.00 68.00 347 VAL A N 1
ATOM 2657 C CA . VAL A 1 347 ? 23.261 6.012 -6.619 1.00 68.00 347 VAL A CA 1
ATOM 2658 C C . VAL A 1 347 ? 23.142 7.376 -5.922 1.00 68.00 347 VAL A C 1
ATOM 2660 O O . VAL A 1 347 ? 22.249 8.158 -6.237 1.00 68.00 347 VAL A O 1
ATOM 2663 N N . GLY A 1 348 ? 24.012 7.668 -4.944 1.00 69.44 348 GLY A N 1
ATOM 2664 C CA . GLY A 1 348 ? 24.078 8.976 -4.272 1.00 69.44 348 GLY A CA 1
ATOM 2665 C C . GLY A 1 348 ? 22.878 9.308 -3.375 1.00 69.44 348 GLY A C 1
ATOM 2666 O O . GLY A 1 348 ? 22.670 10.462 -3.011 1.00 69.44 348 GLY A O 1
ATOM 2667 N N . LYS A 1 349 ? 22.077 8.303 -3.009 1.00 69.94 349 LYS A N 1
ATOM 2668 C CA . LYS A 1 349 ? 20.795 8.436 -2.297 1.00 69.94 349 LYS A CA 1
ATOM 2669 C C . LYS A 1 349 ? 20.781 7.777 -0.915 1.00 69.94 349 LYS A C 1
ATOM 2671 O O . LYS A 1 349 ? 19.740 7.730 -0.265 1.00 69.94 349 LYS A O 1
ATOM 2676 N N . GLY A 1 350 ? 21.924 7.282 -0.433 1.00 60.72 350 GLY A N 1
ATOM 2677 C CA . GLY A 1 350 ? 22.029 6.565 0.848 1.00 60.72 350 GLY A CA 1
ATOM 2678 C C . GLY A 1 350 ? 21.545 7.366 2.065 1.00 60.72 350 GLY A C 1
ATOM 2679 O O . GLY A 1 350 ? 20.974 6.791 2.988 1.00 60.72 350 GLY A O 1
ATOM 2680 N N . SER A 1 351 ? 21.688 8.696 2.037 1.00 63.25 351 SER A N 1
ATOM 2681 C CA . SER A 1 351 ? 21.226 9.614 3.094 1.00 63.25 351 SER A CA 1
ATOM 2682 C C . SER A 1 351 ? 19.701 9.707 3.226 1.00 63.25 351 SER A C 1
ATOM 2684 O O . SER A 1 351 ? 19.199 10.256 4.210 1.00 63.25 351 SER A O 1
ATOM 2686 N N . MET A 1 352 ? 18.952 9.171 2.258 1.00 67.00 352 MET A N 1
ATOM 2687 C CA . MET A 1 352 ? 17.493 9.100 2.325 1.00 67.00 352 MET A CA 1
ATOM 2688 C C . MET A 1 352 ? 16.995 7.955 3.217 1.00 67.00 352 MET A C 1
ATOM 2690 O O . MET A 1 352 ? 15.815 7.948 3.556 1.00 67.00 352 MET A O 1
ATOM 2694 N N . ILE A 1 353 ? 17.872 7.024 3.620 1.00 75.06 353 ILE A N 1
ATOM 2695 C CA . ILE A 1 353 ? 17.518 5.860 4.442 1.00 75.06 353 ILE A CA 1
ATOM 2696 C C . ILE A 1 353 ? 17.982 6.062 5.885 1.00 75.06 353 ILE A C 1
ATOM 2698 O O . ILE A 1 353 ? 19.095 5.684 6.278 1.00 75.06 353 ILE A O 1
ATOM 2702 N N . ASP A 1 354 ? 17.105 6.634 6.698 1.00 80.31 354 ASP A N 1
ATOM 2703 C CA . ASP A 1 354 ? 17.385 6.956 8.093 1.00 80.31 354 ASP A CA 1
ATOM 2704 C C . ASP A 1 354 ? 16.173 6.628 8.972 1.00 80.31 354 ASP A C 1
ATOM 2706 O O . ASP A 1 354 ? 15.104 7.229 8.875 1.00 80.31 354 ASP A O 1
ATOM 2710 N N . VAL A 1 355 ? 16.389 5.630 9.831 1.00 78.69 355 VAL A N 1
ATOM 2711 C CA . VAL A 1 355 ? 15.398 5.023 10.725 1.00 78.69 355 VAL A CA 1
ATOM 2712 C C . VAL A 1 355 ? 14.814 6.053 11.686 1.00 78.69 355 VAL A C 1
ATOM 2714 O O . VAL A 1 355 ? 13.632 5.976 12.014 1.00 78.69 355 VAL A O 1
ATOM 2717 N N . SER A 1 356 ? 15.611 7.041 12.113 1.00 81.62 356 SER A N 1
ATOM 2718 C CA . SER A 1 356 ? 15.181 8.060 13.083 1.00 81.62 356 SER A CA 1
ATOM 2719 C C . SER A 1 356 ? 14.012 8.917 12.582 1.00 81.62 356 SER A C 1
ATOM 2721 O O . SER A 1 356 ? 13.367 9.623 13.354 1.00 81.62 356 SER A O 1
ATOM 2723 N N . ARG A 1 357 ? 13.717 8.833 11.282 1.00 82.88 357 ARG A N 1
ATOM 2724 C CA . ARG A 1 357 ? 12.693 9.611 10.585 1.00 82.88 357 ARG A CA 1
ATOM 2725 C C . ARG A 1 357 ? 11.371 8.867 10.458 1.00 82.88 357 ARG A C 1
ATOM 2727 O O . ARG A 1 357 ? 10.393 9.461 10.001 1.00 82.88 357 ARG A O 1
ATOM 2734 N N . LEU A 1 358 ? 11.326 7.588 10.832 1.00 87.81 358 LEU A N 1
ATOM 2735 C CA . LEU A 1 358 ? 10.086 6.836 10.925 1.00 87.81 358 LEU A CA 1
ATOM 2736 C C . LEU A 1 358 ? 9.414 7.158 12.255 1.00 87.81 358 LEU A C 1
ATOM 2738 O O . LEU A 1 358 ? 9.990 6.984 13.325 1.00 87.81 358 LEU A O 1
ATOM 2742 N N . THR A 1 359 ? 8.182 7.639 12.183 1.00 90.06 359 THR A N 1
ATOM 2743 C CA . THR A 1 359 ? 7.433 8.082 13.358 1.00 90.06 359 THR A CA 1
ATOM 2744 C C . THR A 1 359 ? 6.133 7.311 13.482 1.00 90.06 359 THR A C 1
ATOM 2746 O O . THR A 1 359 ? 5.557 6.887 12.482 1.00 90.06 359 THR A O 1
ATOM 2749 N N . THR A 1 360 ? 5.648 7.179 14.711 1.00 88.81 360 THR A N 1
ATOM 2750 C CA . THR A 1 360 ? 4.295 6.715 15.014 1.00 88.81 360 THR A CA 1
ATOM 2751 C C . THR A 1 360 ? 3.511 7.801 15.727 1.00 88.81 360 THR A C 1
ATOM 2753 O O . THR A 1 360 ? 4.057 8.526 16.554 1.00 88.81 360 THR A O 1
ATOM 2756 N N . ALA A 1 361 ? 2.233 7.927 15.393 1.00 87.81 361 ALA A N 1
ATOM 2757 C CA . ALA A 1 361 ? 1.272 8.793 16.065 1.00 87.81 361 ALA A CA 1
ATOM 2758 C C . ALA A 1 361 ? -0.009 8.010 16.379 1.00 87.81 361 ALA A C 1
ATOM 2760 O O . ALA A 1 361 ? -0.196 6.892 15.893 1.00 87.81 361 ALA A O 1
ATOM 2761 N N . GLY A 1 362 ? -0.879 8.608 17.189 1.00 84.50 362 GLY A N 1
ATOM 2762 C CA . GLY A 1 362 ? -2.155 8.029 17.605 1.00 84.50 362 GLY A CA 1
ATOM 2763 C C . GLY A 1 362 ? -2.235 7.763 19.108 1.00 84.50 362 GLY A C 1
ATOM 2764 O O . GLY A 1 362 ? -1.259 7.935 19.842 1.00 84.50 362 GLY A O 1
ATOM 2765 N N . ALA A 1 363 ? -3.423 7.358 19.558 1.00 76.44 363 ALA A N 1
ATOM 2766 C CA . ALA A 1 363 ? -3.756 7.174 20.969 1.00 76.44 363 ALA A CA 1
ATOM 2767 C C . ALA A 1 363 ? -2.991 6.014 21.632 1.00 76.44 363 ALA A C 1
ATOM 2769 O O . ALA A 1 363 ? -2.809 6.020 22.847 1.00 76.44 363 ALA A O 1
ATOM 2770 N N . ASN A 1 364 ? -2.521 5.029 20.853 1.00 82.56 364 ASN A N 1
ATOM 2771 C CA . ASN A 1 364 ? -1.753 3.900 21.377 1.00 82.56 364 ASN A CA 1
ATOM 2772 C C . ASN A 1 364 ? -0.660 3.439 20.399 1.00 82.56 364 ASN A C 1
ATOM 2774 O O . ASN A 1 364 ? -0.872 2.569 19.558 1.00 82.56 364 ASN A O 1
ATOM 2778 N N . GLN A 1 365 ? 0.552 3.975 20.546 1.00 82.75 365 GLN A N 1
ATOM 2779 C CA . GLN A 1 365 ? 1.694 3.604 19.695 1.00 82.75 365 GLN A CA 1
ATOM 2780 C C . GLN A 1 365 ? 2.160 2.146 19.876 1.00 82.75 365 GLN A C 1
ATOM 2782 O O . GLN A 1 365 ? 2.830 1.592 18.999 1.00 82.75 365 GLN A O 1
ATOM 2787 N N . ALA A 1 366 ? 1.794 1.522 21.000 1.00 82.25 366 ALA A N 1
ATOM 2788 C CA . ALA A 1 366 ? 2.063 0.123 21.308 1.00 82.25 366 ALA A CA 1
ATOM 2789 C C . ALA A 1 366 ? 0.922 -0.815 20.875 1.00 82.25 366 ALA A C 1
ATOM 2791 O O . ALA A 1 366 ? 1.005 -2.012 21.146 1.00 82.25 366 ALA A O 1
ATOM 2792 N N . ALA A 1 367 ? -0.121 -0.303 20.203 1.00 78.81 367 ALA A N 1
ATOM 2793 C CA . ALA A 1 367 ? -1.206 -1.126 19.679 1.00 78.81 367 ALA A CA 1
ATOM 2794 C C . ALA A 1 367 ? -0.641 -2.255 18.813 1.00 78.81 367 ALA A C 1
ATOM 2796 O O . ALA A 1 367 ? 0.285 -2.031 18.035 1.00 78.81 367 ALA A O 1
ATOM 2797 N N . THR A 1 368 ? -1.190 -3.453 18.975 1.00 87.44 368 THR A N 1
ATOM 2798 C CA . THR A 1 368 ? -0.795 -4.696 18.306 1.00 87.44 368 THR A CA 1
ATOM 2799 C C . THR A 1 368 ? -1.948 -5.216 17.447 1.00 87.44 368 THR A C 1
ATOM 2801 O O . THR A 1 368 ? -3.084 -4.736 17.539 1.00 87.44 368 THR A O 1
ATOM 2804 N N . VAL A 1 369 ? -1.698 -6.277 16.673 1.00 78.38 369 VAL A N 1
ATOM 2805 C CA . VAL A 1 369 ? -2.735 -6.960 15.880 1.00 78.38 369 VAL A CA 1
ATOM 2806 C C . VAL A 1 369 ? -3.897 -7.519 16.722 1.00 78.38 369 VAL A C 1
ATOM 2808 O O . VAL A 1 369 ? -4.953 -7.856 16.181 1.00 78.38 369 VAL A O 1
ATOM 2811 N N . THR A 1 370 ? -3.761 -7.592 18.050 1.00 80.00 370 THR A N 1
ATOM 2812 C CA . THR A 1 370 ? -4.815 -8.055 18.966 1.00 80.00 370 THR A CA 1
ATOM 2813 C C . THR A 1 370 ? -5.481 -6.941 19.769 1.00 80.00 370 THR A C 1
ATOM 2815 O O . THR A 1 370 ? -6.464 -7.215 20.453 1.00 80.00 370 THR A O 1
ATOM 2818 N N . THR A 1 371 ? -4.993 -5.700 19.691 1.00 76.44 371 THR A N 1
ATOM 2819 C CA . THR A 1 371 ? -5.570 -4.558 20.413 1.00 76.44 371 THR A CA 1
ATOM 2820 C C . THR A 1 371 ? -7.002 -4.290 19.943 1.00 76.44 371 THR A C 1
ATOM 2822 O O . THR A 1 371 ? -7.265 -4.261 18.736 1.00 76.44 371 THR A O 1
ATOM 2825 N N . ALA A 1 372 ? -7.920 -4.139 20.902 1.00 74.56 372 ALA A N 1
ATOM 2826 C CA . ALA A 1 372 ? -9.284 -3.667 20.667 1.00 74.56 372 ALA A CA 1
ATOM 2827 C C . ALA A 1 372 ? -9.296 -2.144 20.432 1.00 74.56 372 ALA A C 1
ATOM 2829 O O . ALA A 1 372 ? -8.328 -1.471 20.788 1.00 74.56 372 ALA A O 1
ATOM 2830 N N . LEU A 1 373 ? -10.359 -1.634 19.799 1.00 68.25 373 LEU A N 1
ATOM 2831 C CA . LEU A 1 373 ? -10.541 -0.200 19.529 1.00 68.25 373 LEU A CA 1
ATOM 2832 C C . LEU A 1 373 ? -10.765 0.623 20.798 1.00 68.25 373 LEU A C 1
ATOM 2834 O O . LEU A 1 373 ? -11.438 0.101 21.717 1.00 68.25 373 LEU A O 1
#